Protein AF-A0A7N0UHN4-F1 (afdb_monomer_lite)

Foldseek 3Di:
DFFDKKKFKFADPDDDDDDDDDDDDDDDPCPVCVQFFWAWDDVPPPDRGMIMIIHHTDDLDLVQLLVQLCCCQVVAHWGRHGRDGPPDDPVVVVVSVVVSVVDPRPGPDGTHGLAMEREGELVLLLQLVPDPDDPDPSVSNLVSSQSSQPNPSRAQVPRGHAYEHEQCVVDDPVSSLVSLVVNCVSNVHDSPQRYQYQYPDPDPVNVVSVVSNVVSRVVRSVVRPDPCVVVVVVVVVVVVVVVVVVVVVVVVVVVVVVVVVVVVVPDDDPDDDPPPPDPPVVVPPPD

Sequence (287 aa):
MWVDFLFFLIRFLSSSDALCNLFPCTDMPSNGDGTYFLQEYTIPRDSTSFCLYDTRSLSDCLSDNDLMLKRWLEKGVRHGEVVIRNTDDSSLKRRLQSRARHSFYNSSMVRKVNFVIFVVNGVSVLKAMNSKGAATTVQHYNQLVAAAFRSPYLSFRDDKPTLAVTHGDLLSLADRVRVRVYLGELLGIPPATQIFDIPEIDDAATDLVITDMLRYSLEHADKNLPHKNKIVKNYAKIQVMVLMCVLLLIAMGMSFLQKRAHHGRGWTNHASKPDLRINWHEIRHLW

Radius of gyration: 37.11 Å; chains: 1; bounding box: 74×76×131 Å

Secondary structure (DSSP, 8-state):
-PPPPEEEEEE--------------------TTGGGBPEEEEESTT-SSEEEEE-----S-HHHHHHHHHHHHHH-B-TT-B---TTS-HHHHHHHHHHHHH--------B---EEEEEEEHHHHHHHHH--SS--HHHHHHHHHHHHHT-TTT-BTTBPPEEEEE-GGGS-HHHHHHHHHHHHHHHTS-TTTSEEEE-S--SHHHHHHHHHHHHHHHHHHHHTSPPTHHHHHHHHHHHHHHHHHHHHHHHHHHHHHHHHHHHGGG-----PPP-----TTGGGG--

Organism: Kalanchoe fedtschenkoi (NCBI:txid63787)

Structure (mmCIF, N/CA/C/O backbone):
data_AF-A0A7N0UHN4-F1
#
_entry.id   AF-A0A7N0UHN4-F1
#
loop_
_atom_site.group_PDB
_atom_site.id
_atom_site.type_symbol
_atom_site.label_atom_id
_atom_site.label_alt_id
_atom_site.label_comp_id
_atom_site.label_asym_id
_atom_site.label_entity_id
_atom_site.label_seq_id
_atom_site.pdbx_PDB_ins_code
_atom_site.Cartn_x
_atom_site.Cartn_y
_atom_site.Cartn_z
_atom_site.occupancy
_atom_site.B_iso_or_equiv
_atom_site.auth_seq_id
_atom_site.auth_comp_id
_atom_site.auth_asym_id
_atom_site.auth_atom_id
_atom_site.pdbx_PDB_model_num
ATOM 1 N N . MET A 1 1 ? -7.948 13.651 10.071 1.00 26.70 1 MET A N 1
ATOM 2 C CA . MET A 1 1 ? -8.275 12.214 10.042 1.00 26.70 1 MET A CA 1
ATOM 3 C C . MET A 1 1 ? -7.655 11.721 8.754 1.00 26.70 1 MET A C 1
ATOM 5 O O . MET A 1 1 ? -8.208 11.972 7.702 1.00 26.70 1 MET A O 1
ATOM 9 N N . TRP A 1 2 ? -6.407 11.271 8.824 1.00 28.38 2 TRP A N 1
ATOM 10 C CA . TRP A 1 2 ? -5.602 10.980 7.640 1.00 28.38 2 TRP A CA 1
ATOM 11 C C . TRP A 1 2 ? -5.782 9.500 7.322 1.00 28.38 2 TRP A C 1
ATOM 13 O O . TRP A 1 2 ? -5.699 8.687 8.236 1.00 28.38 2 TRP A O 1
ATOM 23 N N . VAL A 1 3 ? -6.098 9.158 6.074 1.00 29.05 3 VAL A N 1
ATOM 24 C CA . VAL A 1 3 ? -6.087 7.759 5.637 1.00 29.05 3 VAL A CA 1
ATOM 25 C C . VAL A 1 3 ? -4.631 7.332 5.575 1.00 29.05 3 VAL A C 1
ATOM 27 O O . VAL A 1 3 ? -3.824 7.957 4.886 1.00 29.05 3 VAL A O 1
ATOM 30 N N . ASP A 1 4 ? -4.325 6.325 6.377 1.00 40.84 4 ASP A N 1
ATOM 31 C CA . ASP A 1 4 ? -2.994 5.869 6.737 1.00 40.84 4 ASP A CA 1
ATOM 32 C C . ASP A 1 4 ? -2.183 5.424 5.512 1.00 40.84 4 ASP A C 1
ATOM 34 O O . ASP A 1 4 ? -2.686 5.286 4.401 1.00 40.84 4 ASP A O 1
ATOM 38 N N . PHE A 1 5 ? -0.877 5.357 5.708 1.00 40.44 5 PHE A N 1
ATOM 39 C CA . PHE A 1 5 ? 0.172 5.314 4.697 1.00 40.44 5 PHE A CA 1
ATOM 40 C C . PHE A 1 5 ? -0.058 4.328 3.534 1.00 40.44 5 PHE A C 1
ATOM 42 O O . PHE A 1 5 ? -0.757 3.326 3.625 1.00 40.44 5 PHE A O 1
ATOM 49 N N . LEU A 1 6 ? 0.565 4.599 2.395 1.00 49.44 6 LEU A N 1
ATOM 50 C CA . LEU A 1 6 ? 0.622 3.650 1.287 1.00 49.44 6 LEU A CA 1
ATOM 51 C C . LEU A 1 6 ? 2.084 3.299 1.083 1.00 49.44 6 LEU A C 1
ATOM 53 O O . LEU A 1 6 ? 2.885 4.209 0.891 1.00 49.44 6 LEU A O 1
ATOM 57 N N . PHE A 1 7 ? 2.432 2.016 1.098 1.00 57.31 7 PHE A N 1
ATOM 58 C CA . PHE A 1 7 ? 3.780 1.600 0.740 1.00 57.31 7 PHE A CA 1
ATOM 59 C C . PHE A 1 7 ? 3.791 0.961 -0.645 1.00 57.31 7 PHE A C 1
ATOM 61 O O . PHE A 1 7 ? 2.943 0.128 -0.979 1.00 57.31 7 PHE A O 1
ATOM 68 N N . PHE A 1 8 ? 4.780 1.329 -1.456 1.00 64.50 8 PHE A N 1
ATOM 69 C CA . PHE A 1 8 ? 5.024 0.671 -2.737 1.00 64.50 8 PHE A CA 1
ATOM 70 C C . PHE A 1 8 ? 6.177 -0.308 -2.625 1.00 64.50 8 PHE A C 1
ATOM 72 O O . PHE A 1 8 ? 7.239 0.034 -2.112 1.00 64.50 8 PHE A O 1
ATOM 79 N N . LEU A 1 9 ? 5.981 -1.506 -3.165 1.00 57.38 9 LEU A N 1
ATOM 80 C CA . LEU A 1 9 ? 7.016 -2.519 -3.259 1.00 57.38 9 LEU A CA 1
ATOM 81 C C . LEU A 1 9 ? 7.540 -2.600 -4.695 1.00 57.38 9 LEU A C 1
ATOM 83 O O . LEU A 1 9 ? 6.770 -2.688 -5.662 1.00 57.38 9 LEU A O 1
ATOM 87 N N . ILE A 1 10 ? 8.864 -2.572 -4.828 1.00 54.41 10 ILE A N 1
ATOM 88 C CA . ILE A 1 10 ? 9.560 -2.624 -6.114 1.00 54.41 10 ILE A CA 1
ATOM 89 C C . ILE A 1 10 ? 10.704 -3.625 -6.041 1.00 54.41 10 ILE A C 1
ATOM 91 O O . ILE A 1 10 ? 11.609 -3.479 -5.219 1.00 54.41 10 ILE A O 1
ATOM 95 N N . ARG A 1 11 ? 10.714 -4.607 -6.946 1.00 39.94 11 ARG A N 1
ATOM 96 C CA . ARG A 1 11 ? 11.816 -5.568 -7.068 1.00 39.94 11 ARG A CA 1
ATOM 97 C C . ARG A 1 11 ? 12.734 -5.181 -8.221 1.00 39.94 11 ARG A C 1
ATOM 99 O O . ARG A 1 11 ? 12.266 -4.805 -9.297 1.00 39.94 11 ARG A O 1
ATOM 106 N N . PHE A 1 12 ? 14.044 -5.316 -8.036 1.00 35.00 12 PHE A N 1
ATOM 107 C CA . PHE A 1 12 ? 14.982 -5.143 -9.139 1.00 35.00 12 PHE A CA 1
ATOM 108 C C . PHE A 1 12 ? 15.170 -6.459 -9.886 1.00 35.00 12 PHE A C 1
ATOM 110 O O . PHE A 1 12 ? 15.423 -7.508 -9.301 1.00 35.00 12 PHE A O 1
ATOM 117 N N . LEU A 1 13 ? 15.103 -6.392 -11.212 1.00 30.45 13 LEU A N 1
ATOM 118 C CA . LEU A 1 13 ? 15.559 -7.461 -12.088 1.00 30.45 13 LEU A CA 1
ATOM 119 C C . LEU A 1 13 ? 16.987 -7.141 -12.543 1.00 30.45 13 LEU A C 1
ATOM 121 O O . LEU A 1 13 ? 17.176 -6.550 -13.603 1.00 30.45 13 LEU A O 1
ATOM 125 N N . SER A 1 14 ? 17.992 -7.525 -11.758 1.00 25.78 14 SER A N 1
ATOM 126 C CA . SER A 1 14 ? 19.353 -7.691 -12.272 1.00 25.78 14 SER A CA 1
ATOM 127 C C . SER A 1 14 ? 19.987 -8.946 -11.691 1.00 25.78 14 SER A C 1
ATOM 129 O O . SER A 1 14 ? 19.869 -9.229 -10.506 1.00 25.78 14 SER A O 1
ATOM 131 N N . SER A 1 15 ? 20.615 -9.701 -12.589 1.00 28.86 15 SER A N 1
ATOM 132 C CA . SER A 1 15 ? 21.381 -10.920 -12.351 1.00 28.86 15 SER A CA 1
ATOM 133 C C . SER A 1 15 ? 22.507 -10.698 -11.336 1.00 28.86 15 SER A C 1
ATOM 135 O O . SER A 1 15 ? 23.100 -9.616 -11.321 1.00 28.86 15 SER A O 1
ATOM 137 N N . SER A 1 16 ? 22.881 -11.787 -10.657 1.00 24.14 16 SER A N 1
ATOM 138 C CA . SER A 1 16 ? 24.062 -12.028 -9.798 1.00 24.14 16 SER A CA 1
ATOM 139 C C . SER A 1 16 ? 23.834 -11.902 -8.288 1.00 24.14 16 SER A C 1
ATOM 141 O O . SER A 1 16 ? 23.390 -10.876 -7.785 1.00 24.14 16 SER A O 1
ATOM 143 N N . ASP A 1 17 ? 24.164 -13.004 -7.617 1.00 31.50 17 ASP A N 1
ATOM 144 C CA . ASP A 1 17 ? 24.151 -13.304 -6.186 1.00 31.50 17 ASP A CA 1
ATOM 145 C C . ASP A 1 17 ? 24.634 -12.182 -5.254 1.00 31.50 17 ASP A C 1
ATOM 147 O O . ASP A 1 17 ? 25.665 -11.564 -5.506 1.00 31.50 17 ASP A O 1
ATOM 151 N N . ALA A 1 18 ? 23.940 -12.013 -4.123 1.00 25.83 18 ALA A N 1
ATOM 152 C CA . ALA A 1 18 ? 24.534 -12.001 -2.779 1.00 25.83 18 ALA A CA 1
ATOM 153 C C . ALA A 1 18 ? 23.436 -11.837 -1.711 1.00 25.83 18 ALA A C 1
ATOM 155 O O . ALA A 1 18 ? 22.787 -10.796 -1.592 1.00 25.83 18 ALA A O 1
ATOM 156 N N . LEU A 1 19 ? 23.252 -12.896 -0.922 1.00 29.67 19 LEU A N 1
ATOM 157 C CA . LEU A 1 19 ? 22.684 -12.848 0.422 1.00 29.67 19 LEU A CA 1
ATOM 158 C C . LEU A 1 19 ? 23.622 -12.031 1.320 1.00 29.67 19 LEU A C 1
ATOM 160 O O . LEU A 1 19 ? 24.831 -12.234 1.240 1.00 29.67 19 LEU A O 1
ATOM 164 N N . CYS A 1 20 ? 23.074 -11.161 2.176 1.00 25.59 20 CYS A N 1
ATOM 165 C CA . CYS A 1 20 ? 23.344 -11.159 3.621 1.00 25.59 20 CYS A CA 1
ATOM 166 C C . CYS A 1 20 ? 22.722 -9.954 4.358 1.00 25.59 20 CYS A C 1
ATOM 168 O O . CYS A 1 20 ? 22.794 -8.814 3.911 1.00 25.59 20 CYS A O 1
ATOM 170 N N . ASN A 1 21 ? 22.223 -10.289 5.553 1.00 27.09 21 ASN A N 1
ATOM 171 C CA . ASN A 1 21 ? 22.076 -9.507 6.786 1.00 27.09 21 ASN A CA 1
ATOM 172 C C . ASN A 1 21 ? 20.861 -8.574 6.958 1.00 27.09 21 ASN A C 1
ATOM 174 O O . ASN A 1 21 ? 20.808 -7.435 6.498 1.00 27.09 21 ASN A O 1
ATOM 178 N N . LEU A 1 22 ? 19.910 -9.115 7.732 1.00 32.16 22 LEU A N 1
ATOM 179 C CA . LEU A 1 22 ? 18.840 -8.432 8.451 1.00 32.16 22 LEU A CA 1
ATOM 180 C C . LEU A 1 22 ? 19.409 -7.381 9.426 1.00 32.16 22 LEU A C 1
ATOM 182 O O . LEU A 1 22 ? 20.337 -7.661 10.178 1.00 32.16 22 LEU A O 1
ATOM 186 N N . PHE A 1 23 ? 18.794 -6.201 9.354 1.00 34.00 23 PHE A N 1
ATOM 187 C CA . PHE A 1 23 ? 18.706 -5.065 10.281 1.00 34.00 23 PHE A CA 1
ATOM 188 C C . PHE A 1 23 ? 19.753 -4.892 11.400 1.00 34.00 23 PHE A C 1
ATOM 190 O O . PHE A 1 23 ? 19.826 -5.673 12.345 1.00 34.00 23 PHE A O 1
ATOM 197 N N . PRO A 1 24 ? 20.378 -3.702 11.414 1.00 26.78 24 PRO A N 1
ATOM 198 C CA . PRO A 1 24 ? 20.324 -2.854 12.599 1.00 26.78 24 PRO A CA 1
ATOM 199 C C . PRO A 1 24 ? 19.714 -1.479 12.285 1.00 26.78 24 PRO A C 1
ATOM 201 O O . PRO A 1 24 ? 20.023 -0.839 11.272 1.00 26.78 24 PRO A O 1
ATOM 204 N N . CYS A 1 25 ? 18.832 -1.026 13.178 1.00 39.00 25 CYS A N 1
ATOM 205 C CA . CYS A 1 25 ? 18.352 0.350 13.240 1.00 39.00 25 CYS A CA 1
ATOM 206 C C . CYS A 1 25 ? 19.530 1.311 13.428 1.00 39.00 25 CYS A C 1
ATOM 208 O O . CYS A 1 25 ? 20.410 1.085 14.253 1.00 39.00 25 CYS A O 1
ATOM 210 N N . THR A 1 26 ? 19.518 2.407 12.677 1.00 30.77 26 THR A N 1
ATOM 211 C CA . THR A 1 26 ? 20.342 3.581 12.964 1.00 30.77 26 THR A CA 1
ATOM 212 C C . THR A 1 26 ? 19.466 4.799 12.764 1.00 30.77 26 THR A C 1
ATOM 214 O O . THR A 1 26 ? 18.922 4.992 11.671 1.00 30.77 26 THR A O 1
ATOM 217 N N . ASP A 1 27 ? 19.330 5.558 13.844 1.00 35.03 27 ASP A N 1
ATOM 218 C CA . ASP A 1 27 ? 18.598 6.808 13.962 1.00 35.03 27 ASP A CA 1
ATOM 219 C C . ASP A 1 27 ? 18.864 7.736 12.777 1.00 35.03 27 ASP A C 1
ATOM 221 O O . ASP A 1 27 ? 19.965 8.256 12.598 1.00 35.03 27 ASP A O 1
ATOM 225 N N . MET A 1 28 ? 17.828 7.983 11.980 1.00 30.94 28 MET A N 1
ATOM 226 C CA . MET A 1 28 ? 17.733 9.233 11.241 1.00 30.94 28 MET A CA 1
ATOM 227 C C . MET A 1 28 ? 16.713 10.077 11.991 1.00 30.94 28 MET A C 1
ATOM 229 O O . MET A 1 28 ? 15.579 9.618 12.161 1.00 30.94 28 MET A O 1
ATOM 233 N N . PRO A 1 29 ? 17.074 11.283 12.464 1.00 29.25 29 PRO A N 1
ATOM 234 C CA . PRO A 1 29 ? 16.101 12.147 13.094 1.00 29.25 29 PRO A CA 1
ATOM 235 C C . PRO A 1 29 ? 15.017 12.415 12.056 1.00 29.25 29 PRO A C 1
ATOM 237 O O . PRO A 1 29 ? 15.275 12.960 10.979 1.00 29.25 29 PRO A O 1
ATOM 240 N N . SER A 1 30 ? 13.799 11.993 12.378 1.00 38.22 30 SER A N 1
ATOM 241 C CA . SER A 1 30 ? 12.597 12.435 11.694 1.00 38.22 30 SER A CA 1
ATOM 242 C C . SER A 1 30 ? 12.500 13.948 11.919 1.00 38.22 30 SER A C 1
ATOM 244 O O . SER A 1 30 ? 11.833 14.428 12.837 1.00 38.22 30 SER A O 1
ATOM 246 N N . ASN A 1 31 ? 13.174 14.734 11.079 1.00 33.34 31 ASN A N 1
ATOM 247 C CA . ASN A 1 31 ? 12.697 16.078 10.800 1.00 33.34 31 ASN A CA 1
ATOM 248 C C . ASN A 1 31 ? 11.271 15.867 10.286 1.00 33.34 31 ASN A C 1
ATOM 250 O O . ASN A 1 31 ? 11.097 15.133 9.314 1.00 33.34 31 ASN A O 1
ATOM 254 N N . GLY A 1 32 ? 10.273 16.431 10.973 1.00 36.19 32 GLY A N 1
ATOM 255 C CA . GLY A 1 32 ? 8.831 16.152 10.830 1.00 36.19 32 GLY A CA 1
ATOM 256 C C . GLY A 1 32 ? 8.184 16.448 9.464 1.00 36.19 32 GLY A C 1
ATOM 257 O O . GLY A 1 32 ? 7.001 16.759 9.395 1.00 36.19 32 GLY A O 1
ATOM 258 N N . ASP A 1 33 ? 8.951 16.363 8.380 1.00 44.66 33 ASP A N 1
ATOM 259 C CA . ASP A 1 33 ? 8.621 16.617 6.983 1.00 44.66 33 ASP A CA 1
ATOM 260 C C . ASP A 1 33 ? 8.689 15.352 6.095 1.00 44.66 33 ASP A C 1
ATOM 262 O O . ASP A 1 33 ? 8.369 15.433 4.906 1.00 44.66 33 ASP A O 1
ATOM 266 N N . GLY A 1 34 ? 9.101 14.195 6.642 1.00 50.12 34 GLY A N 1
ATOM 267 C CA . GLY A 1 34 ? 9.357 12.951 5.890 1.00 50.12 34 GLY A CA 1
ATOM 268 C C . GLY A 1 34 ? 8.173 12.427 5.067 1.00 50.12 34 GLY A C 1
ATOM 269 O O . GLY A 1 34 ? 8.373 11.799 4.038 1.00 50.12 34 GLY A O 1
ATOM 270 N N . THR A 1 35 ? 6.939 12.776 5.433 1.00 64.75 35 THR A N 1
ATOM 271 C CA . THR A 1 35 ? 5.720 12.338 4.733 1.00 64.75 35 THR A CA 1
ATOM 272 C C . THR A 1 35 ? 5.502 12.996 3.371 1.00 64.75 35 THR A C 1
ATOM 274 O O . THR A 1 35 ? 4.735 12.478 2.567 1.00 64.75 35 THR A O 1
ATOM 277 N N . TYR A 1 36 ? 6.116 14.147 3.078 1.00 81.00 36 TYR A N 1
ATOM 278 C CA . TYR A 1 36 ? 5.876 14.885 1.824 1.00 81.00 36 TYR A CA 1
ATOM 279 C C . TYR A 1 36 ? 6.832 14.510 0.690 1.00 81.00 36 TYR A C 1
ATOM 281 O O . TYR A 1 36 ? 6.647 14.967 -0.441 1.00 81.00 36 TYR A O 1
ATOM 289 N N . PHE A 1 37 ? 7.846 13.700 0.984 1.00 83.88 37 PHE A N 1
ATOM 290 C CA . PHE A 1 37 ? 8.839 13.229 0.030 1.00 83.88 37 PHE A CA 1
ATOM 291 C C . PHE A 1 37 ? 8.812 11.705 0.004 1.00 83.88 37 PHE A C 1
ATOM 293 O O . PHE A 1 37 ? 8.704 11.067 1.041 1.00 83.88 37 PHE A O 1
ATOM 300 N N . LEU A 1 38 ? 8.909 11.117 -1.185 1.00 85.38 38 LEU A N 1
ATOM 301 C CA . LEU A 1 38 ? 8.978 9.668 -1.326 1.00 85.38 38 LEU A CA 1
ATOM 302 C C . LEU A 1 38 ? 10.300 9.140 -0.762 1.00 85.38 38 LEU A C 1
ATOM 304 O O . LEU A 1 38 ? 11.375 9.465 -1.272 1.00 85.38 38 LEU A O 1
ATOM 308 N N . GLN A 1 39 ? 10.230 8.296 0.260 1.00 83.25 39 GLN A N 1
ATOM 309 C CA . GLN A 1 39 ? 11.412 7.732 0.906 1.00 83.25 39 GLN A CA 1
ATOM 310 C C . GLN A 1 39 ? 11.619 6.293 0.436 1.00 83.25 39 GLN A C 1
ATOM 312 O O . GLN A 1 39 ? 10.707 5.483 0.523 1.00 83.25 39 GLN A O 1
ATOM 317 N N . GLU A 1 40 ? 12.811 5.978 -0.073 1.00 84.69 40 GLU A N 1
ATOM 318 C CA . GLU A 1 40 ? 13.169 4.626 -0.505 1.00 84.69 40 GLU A CA 1
ATOM 319 C C . GLU A 1 40 ? 13.923 3.919 0.619 1.00 84.69 40 GLU A C 1
ATOM 321 O O . GLU A 1 40 ? 14.829 4.494 1.225 1.00 84.69 40 GLU A O 1
ATOM 326 N N . TYR A 1 41 ? 13.574 2.657 0.843 1.00 83.06 41 TYR A N 1
ATOM 327 C CA . TYR A 1 41 ? 14.247 1.740 1.749 1.00 83.06 41 TYR A CA 1
ATOM 328 C C . TYR A 1 41 ? 14.662 0.503 0.955 1.00 83.06 41 TYR A C 1
ATOM 330 O O . TYR A 1 41 ? 13.809 -0.260 0.504 1.00 83.06 41 TYR A O 1
ATOM 338 N N . THR A 1 42 ? 15.962 0.303 0.749 1.00 80.00 42 THR A N 1
ATOM 339 C CA . THR A 1 42 ? 16.504 -0.920 0.141 1.00 80.00 42 THR A CA 1
ATOM 340 C C . THR A 1 42 ? 16.597 -2.028 1.184 1.00 80.00 42 THR A C 1
ATOM 342 O O . THR A 1 42 ? 17.023 -1.795 2.317 1.00 80.00 42 THR A O 1
ATOM 345 N N . ILE A 1 43 ? 16.154 -3.233 0.817 1.00 74.00 43 ILE A N 1
ATOM 346 C CA . ILE A 1 43 ? 16.101 -4.386 1.719 1.00 74.00 43 ILE A CA 1
ATOM 347 C C . ILE A 1 43 ? 16.702 -5.608 1.005 1.00 74.00 43 ILE A C 1
ATOM 349 O O . ILE A 1 43 ? 16.229 -5.954 -0.080 1.00 74.00 43 ILE A O 1
ATOM 353 N N . PRO A 1 44 ? 17.713 -6.289 1.587 1.00 69.81 44 PRO A N 1
ATOM 354 C CA . PRO A 1 44 ? 18.576 -5.799 2.669 1.00 69.81 44 PRO A CA 1
ATOM 355 C C . PRO A 1 44 ? 19.253 -4.465 2.306 1.00 69.81 44 PRO A C 1
ATOM 357 O O . PRO A 1 44 ? 19.340 -4.118 1.125 1.00 69.81 44 PRO A O 1
ATOM 360 N N . ARG A 1 45 ? 19.717 -3.702 3.303 1.00 61.16 45 ARG A N 1
ATOM 361 C CA . ARG A 1 45 ? 20.411 -2.425 3.050 1.00 61.16 45 ARG A CA 1
ATOM 362 C C . ARG A 1 45 ? 21.608 -2.653 2.124 1.00 61.16 45 ARG A C 1
ATOM 364 O O . ARG A 1 45 ? 22.262 -3.687 2.201 1.00 61.16 45 ARG A O 1
ATOM 371 N N . ASP A 1 46 ? 21.837 -1.706 1.219 1.00 58.59 46 ASP A N 1
ATOM 372 C CA . ASP A 1 46 ? 22.885 -1.763 0.187 1.00 58.59 46 ASP A CA 1
ATOM 373 C C . ASP A 1 46 ? 22.801 -2.973 -0.771 1.00 58.59 46 ASP A C 1
ATOM 375 O O . ASP A 1 46 ? 23.718 -3.222 -1.554 1.00 58.59 46 ASP A O 1
ATOM 379 N N . SER A 1 47 ? 21.676 -3.697 -0.772 1.00 54.91 47 SER A N 1
ATOM 380 C CA . SER A 1 47 ? 21.375 -4.764 -1.727 1.00 54.91 47 SER A CA 1
ATOM 381 C C . SER A 1 47 ? 20.444 -4.277 -2.840 1.00 54.91 47 SER A C 1
ATOM 383 O O . SER A 1 47 ? 19.636 -3.362 -2.672 1.00 54.91 47 SER A O 1
ATOM 385 N N . THR A 1 48 ? 20.510 -4.946 -3.990 1.00 57.69 48 THR A N 1
ATOM 386 C CA . THR A 1 48 ? 19.570 -4.782 -5.107 1.00 57.69 48 THR A CA 1
ATOM 387 C C . THR A 1 48 ? 18.353 -5.706 -4.989 1.00 57.69 48 THR A C 1
ATOM 389 O O . THR A 1 48 ? 17.648 -5.896 -5.972 1.00 57.69 48 THR A O 1
ATOM 392 N N . SER A 1 49 ? 18.076 -6.309 -3.826 1.00 69.06 49 SER A N 1
ATOM 393 C CA . SER A 1 49 ? 17.051 -7.359 -3.730 1.00 69.06 49 SER A CA 1
ATOM 394 C C . SER A 1 49 ? 15.625 -6.828 -3.977 1.00 69.06 49 SER A C 1
ATOM 396 O O . SER A 1 49 ? 14.986 -7.193 -4.968 1.00 69.06 49 SER A O 1
ATOM 398 N N . PHE A 1 50 ? 15.148 -5.894 -3.154 1.00 79.75 50 PHE A N 1
ATOM 399 C CA . PHE A 1 50 ? 13.928 -5.125 -3.383 1.00 79.75 50 PHE A CA 1
ATOM 400 C C . PHE A 1 50 ? 13.991 -3.804 -2.615 1.00 79.75 50 PHE A C 1
ATOM 402 O O . PHE A 1 50 ? 14.873 -3.582 -1.785 1.00 79.75 50 PHE A O 1
ATOM 409 N N . CYS A 1 51 ? 13.060 -2.906 -2.906 1.00 84.00 51 CYS A N 1
ATOM 410 C CA . CYS A 1 51 ? 12.905 -1.665 -2.172 1.00 84.00 51 CYS A CA 1
ATOM 411 C C . CYS A 1 51 ? 11.442 -1.404 -1.821 1.00 84.00 51 CYS A C 1
ATOM 413 O O . CYS A 1 51 ? 10.522 -1.755 -2.567 1.00 84.00 51 CYS A O 1
ATOM 415 N N . LEU A 1 52 ? 11.262 -0.794 -0.656 1.00 87.31 52 LEU A N 1
ATOM 416 C CA . LEU A 1 52 ? 10.002 -0.288 -0.145 1.00 87.31 52 LEU A CA 1
ATOM 417 C C . LEU A 1 52 ? 10.021 1.232 -0.273 1.00 87.31 52 LEU A C 1
ATOM 419 O O . LEU A 1 52 ? 11.020 1.870 0.052 1.00 87.31 52 LEU A O 1
ATOM 423 N N . TYR A 1 53 ? 8.930 1.810 -0.747 1.00 87.25 53 TYR A N 1
ATOM 424 C CA . TYR A 1 53 ? 8.749 3.252 -0.772 1.00 87.25 53 TYR A CA 1
ATOM 425 C C . TYR A 1 53 ? 7.685 3.645 0.231 1.00 87.25 53 TYR A C 1
ATOM 427 O O . TYR A 1 53 ? 6.542 3.215 0.089 1.00 87.25 53 TYR A O 1
ATOM 435 N N . ASP A 1 54 ? 8.065 4.474 1.196 1.00 83.56 54 ASP A N 1
ATOM 436 C CA . ASP A 1 54 ? 7.115 5.181 2.047 1.00 83.56 54 ASP A CA 1
ATOM 437 C C . ASP A 1 54 ? 6.587 6.417 1.319 1.00 83.56 54 ASP A C 1
ATOM 439 O O . ASP A 1 54 ? 7.298 7.075 0.544 1.00 83.56 54 ASP A O 1
ATOM 443 N N . THR A 1 55 ? 5.309 6.701 1.531 1.00 83.62 55 THR A N 1
ATOM 444 C CA . THR A 1 55 ? 4.585 7.722 0.788 1.00 83.62 55 THR A CA 1
ATOM 445 C C . THR A 1 55 ? 3.698 8.551 1.694 1.00 83.62 55 THR A C 1
ATOM 447 O O . THR A 1 55 ? 3.283 8.155 2.782 1.00 83.62 55 THR A O 1
ATOM 450 N N . ARG A 1 56 ? 3.326 9.724 1.185 1.00 81.88 56 ARG A N 1
ATOM 451 C CA . ARG A 1 56 ? 2.334 10.568 1.833 1.00 81.88 56 ARG A CA 1
ATOM 452 C C . ARG A 1 56 ? 0.977 9.862 1.929 1.00 81.88 56 ARG A C 1
ATOM 454 O O . ARG A 1 56 ? 0.370 9.574 0.898 1.00 81.88 56 ARG A O 1
ATOM 461 N N . SER A 1 57 ? 0.447 9.754 3.147 1.00 79.62 57 SER A N 1
ATOM 462 C CA . SER A 1 57 ? -0.929 9.342 3.483 1.00 79.62 57 SER A CA 1
ATOM 463 C C . SER A 1 57 ? -1.971 9.934 2.545 1.00 79.62 57 SER A C 1
ATOM 465 O O . SER A 1 57 ? -1.924 11.144 2.301 1.00 79.62 57 SER A O 1
ATOM 467 N N . LEU A 1 58 ? -2.913 9.133 2.044 1.00 81.31 58 LEU A N 1
ATOM 468 C CA . LEU A 1 58 ? -3.956 9.590 1.119 1.00 81.31 58 LEU A CA 1
ATOM 469 C C . LEU A 1 58 ? -4.791 10.730 1.729 1.00 81.31 58 LEU A C 1
ATOM 471 O O . LEU A 1 58 ? -4.914 10.870 2.945 1.00 81.31 58 LEU A O 1
ATOM 475 N N . SER A 1 59 ? -5.321 11.598 0.869 1.00 80.94 59 SER A N 1
ATOM 476 C CA . SER A 1 59 ? -6.186 12.708 1.285 1.00 80.94 59 SER A CA 1
ATOM 477 C C . SER A 1 59 ? -7.663 12.331 1.235 1.00 80.94 59 SER A C 1
ATOM 479 O O . SER A 1 59 ? -8.034 11.341 0.610 1.00 80.94 59 SER A O 1
ATOM 481 N N . ASP A 1 60 ? -8.519 13.183 1.791 1.00 79.25 60 ASP A N 1
ATOM 482 C CA . ASP A 1 60 ? -9.974 13.061 1.632 1.00 79.25 60 ASP A CA 1
ATOM 483 C C . ASP A 1 60 ? -10.435 13.389 0.192 1.00 79.25 60 ASP A C 1
ATOM 485 O O . ASP A 1 60 ? -11.561 13.094 -0.204 1.00 79.25 60 ASP A O 1
ATOM 489 N N . CYS A 1 61 ? -9.558 13.983 -0.627 1.00 84.12 61 CYS A N 1
ATOM 490 C CA . CYS A 1 61 ? -9.828 14.303 -2.023 1.00 84.12 61 CYS A CA 1
ATOM 491 C C . CYS A 1 61 ? -9.468 13.118 -2.933 1.00 84.12 61 CYS A C 1
ATOM 493 O O . CYS A 1 61 ? -8.302 12.895 -3.271 1.00 84.12 61 CYS A O 1
ATOM 495 N N . LEU A 1 62 ? -10.483 12.363 -3.368 1.00 81.88 62 LEU A N 1
ATOM 496 C CA . LEU A 1 62 ? -10.291 11.182 -4.220 1.00 81.88 62 LEU A CA 1
ATOM 497 C C . LEU A 1 62 ? -9.592 11.500 -5.550 1.00 81.88 62 LEU A C 1
ATOM 499 O O . LEU A 1 62 ? -8.761 10.716 -5.996 1.00 81.88 62 LEU A O 1
ATOM 503 N N . SER A 1 63 ? -9.867 12.657 -6.159 1.00 88.50 63 SER A N 1
ATOM 504 C CA . SER A 1 63 ? -9.252 13.035 -7.438 1.00 88.50 63 SER A CA 1
ATOM 505 C C . SER A 1 63 ? -7.746 13.287 -7.320 1.00 88.50 63 SER A C 1
ATOM 507 O O . SER A 1 63 ? -6.990 12.912 -8.219 1.00 88.50 63 SER A O 1
ATOM 509 N N . ASP A 1 64 ? -7.293 13.868 -6.206 1.00 87.00 64 ASP A N 1
ATOM 510 C CA . ASP A 1 64 ? -5.865 14.030 -5.931 1.00 87.00 64 ASP A CA 1
ATOM 511 C C . ASP A 1 64 ? -5.193 12.682 -5.671 1.00 87.00 64 ASP A C 1
ATOM 513 O O . ASP A 1 64 ? -4.093 12.440 -6.174 1.00 87.00 64 ASP A O 1
ATOM 517 N N . ASN A 1 65 ? -5.868 11.781 -4.952 1.00 85.38 65 ASN A N 1
ATOM 518 C CA . ASN A 1 65 ? -5.372 10.425 -4.735 1.00 85.38 65 ASN A CA 1
ATOM 519 C C . ASN A 1 65 ? -5.228 9.674 -6.065 1.00 85.38 65 ASN A C 1
ATOM 521 O O . ASN A 1 65 ? -4.153 9.153 -6.349 1.00 85.38 65 ASN A O 1
ATOM 525 N N . ASP A 1 66 ? -6.256 9.672 -6.916 1.00 87.88 66 ASP A N 1
ATOM 526 C CA . ASP A 1 66 ? -6.218 8.988 -8.213 1.00 87.88 66 ASP A CA 1
ATOM 527 C C . ASP A 1 66 ? -5.119 9.540 -9.125 1.00 87.88 66 ASP A C 1
ATOM 529 O O . ASP A 1 66 ? -4.408 8.769 -9.772 1.00 87.88 66 ASP A O 1
ATOM 533 N N . LEU A 1 67 ? -4.926 10.863 -9.158 1.00 90.44 67 LEU A N 1
ATOM 534 C CA . LEU A 1 67 ? -3.857 11.481 -9.944 1.00 90.44 67 LEU A CA 1
ATOM 535 C C . LEU A 1 67 ? -2.468 11.047 -9.453 1.00 90.44 67 LEU A C 1
ATOM 537 O O . LEU A 1 67 ? -1.583 10.762 -10.268 1.00 90.44 67 LEU A O 1
ATOM 541 N N . MET A 1 68 ? -2.278 10.992 -8.133 1.00 88.19 68 MET A N 1
ATOM 542 C CA . MET A 1 68 ? -1.036 10.535 -7.511 1.00 88.19 68 MET A CA 1
ATOM 543 C C . MET A 1 68 ? -0.776 9.055 -7.807 1.00 88.19 68 MET A C 1
ATOM 545 O O . MET A 1 68 ? 0.286 8.715 -8.330 1.00 88.19 68 MET A O 1
ATOM 549 N N . LEU A 1 69 ? -1.761 8.193 -7.545 1.00 89.25 69 LEU A N 1
ATOM 550 C CA . LEU A 1 69 ? -1.678 6.751 -7.776 1.00 89.25 69 LEU A CA 1
ATOM 551 C C . LEU A 1 69 ? -1.402 6.436 -9.244 1.00 89.25 69 LEU A C 1
ATOM 553 O O . LEU A 1 69 ? -0.469 5.694 -9.550 1.00 89.25 69 LEU A O 1
ATOM 557 N N . LYS A 1 70 ? -2.139 7.068 -10.163 1.00 91.44 70 LYS A N 1
ATOM 558 C CA . LYS A 1 70 ? -1.906 6.938 -11.603 1.00 91.44 70 LYS A CA 1
ATOM 559 C C . LYS A 1 70 ? -0.468 7.284 -11.966 1.00 91.44 70 LYS A C 1
ATOM 561 O O . LYS A 1 70 ? 0.200 6.521 -12.660 1.00 91.44 70 LYS A O 1
ATOM 566 N N . ARG A 1 71 ? 0.031 8.431 -11.492 1.00 91.38 71 ARG A N 1
ATOM 567 C CA . ARG A 1 71 ? 1.401 8.874 -11.777 1.00 91.38 71 ARG A CA 1
ATOM 568 C C . ARG A 1 71 ? 2.421 7.852 -11.279 1.00 91.38 71 ARG A C 1
ATOM 570 O O . ARG A 1 71 ? 3.295 7.470 -12.054 1.00 91.38 71 ARG A O 1
ATOM 577 N N . TRP A 1 72 ? 2.307 7.413 -10.031 1.00 90.44 72 TRP A N 1
ATOM 578 C CA . TRP A 1 72 ? 3.255 6.483 -9.423 1.00 90.44 72 TRP A CA 1
ATOM 579 C C . TRP A 1 72 ? 3.247 5.109 -10.090 1.00 90.44 72 TRP A C 1
ATOM 581 O O . TRP A 1 72 ? 4.311 4.555 -10.358 1.00 90.44 72 TRP A O 1
ATOM 591 N N . LEU A 1 73 ? 2.073 4.582 -10.435 1.00 88.44 73 LEU A N 1
ATOM 592 C CA . LEU A 1 73 ? 1.950 3.230 -10.980 1.00 88.44 73 LEU A CA 1
ATOM 593 C C . LEU A 1 73 ? 2.230 3.177 -12.490 1.00 88.44 73 LEU A C 1
ATOM 595 O O . LEU A 1 73 ? 2.890 2.252 -12.961 1.00 88.44 73 LEU A O 1
ATOM 599 N N . GLU A 1 74 ? 1.862 4.208 -13.260 1.00 89.62 74 GLU A N 1
ATOM 600 C CA . GLU A 1 74 ? 2.176 4.266 -14.695 1.00 89.62 74 GLU A CA 1
ATOM 601 C C . GLU A 1 74 ? 3.612 4.728 -14.962 1.00 89.62 74 GLU A C 1
ATOM 603 O O . GLU A 1 74 ? 4.317 4.159 -15.806 1.00 89.62 74 GLU A O 1
ATOM 608 N N . LYS A 1 75 ? 4.073 5.781 -14.274 1.00 90.25 75 LYS A N 1
ATOM 609 C CA . LYS A 1 75 ? 5.374 6.413 -14.554 1.00 90.25 75 LYS A CA 1
ATOM 610 C C . LYS A 1 75 ? 6.481 5.872 -13.663 1.00 90.25 75 LYS A C 1
ATOM 612 O O . LYS A 1 75 ? 7.604 5.764 -14.155 1.00 90.25 75 LYS A O 1
ATOM 617 N N . GLY A 1 76 ? 6.152 5.383 -12.475 1.00 89.00 76 GLY A N 1
ATOM 618 C CA . GLY A 1 76 ? 7.108 4.961 -11.462 1.00 89.00 76 GLY A CA 1
ATOM 619 C C . GLY A 1 76 ? 7.303 6.022 -10.382 1.00 89.00 76 GLY A C 1
ATOM 620 O O . GLY A 1 76 ? 6.778 7.133 -10.482 1.00 89.00 76 GLY A O 1
ATOM 621 N N . VAL A 1 77 ? 8.084 5.665 -9.370 1.00 89.00 77 VAL A N 1
ATOM 622 C CA . VAL A 1 77 ? 8.437 6.509 -8.223 1.00 89.00 77 VAL A CA 1
ATOM 623 C C . VAL A 1 77 ? 9.939 6.767 -8.190 1.00 89.00 77 VAL A C 1
ATOM 625 O O . VAL A 1 77 ? 10.719 6.044 -8.818 1.00 89.00 77 VAL A O 1
ATOM 628 N N . ARG A 1 78 ? 10.349 7.811 -7.469 1.00 87.19 78 ARG A N 1
ATOM 629 C CA . ARG A 1 78 ? 11.755 8.171 -7.278 1.00 87.19 78 ARG A CA 1
ATOM 630 C C . ARG A 1 78 ? 11.995 8.604 -5.842 1.00 87.19 78 ARG A C 1
ATOM 632 O O . ARG A 1 78 ? 11.193 9.343 -5.276 1.00 87.19 78 ARG A O 1
ATOM 639 N N . HIS A 1 79 ? 13.116 8.176 -5.277 1.00 85.31 79 HIS A N 1
ATOM 640 C CA . HIS A 1 79 ? 13.532 8.624 -3.957 1.00 85.31 79 HIS A CA 1
ATOM 641 C C . HIS A 1 79 ? 13.699 10.152 -3.923 1.00 85.31 79 HIS A C 1
ATOM 643 O O . HIS A 1 79 ? 14.255 10.742 -4.850 1.00 85.31 79 HIS A O 1
ATOM 649 N N . GLY A 1 80 ? 13.185 10.792 -2.875 1.00 83.00 80 GLY A N 1
ATOM 650 C CA . GLY A 1 80 ? 13.186 12.241 -2.713 1.00 83.00 80 GLY A CA 1
ATOM 651 C C . GLY A 1 80 ? 12.184 12.980 -3.606 1.00 83.00 80 GLY A C 1
ATOM 652 O O . GLY A 1 80 ? 12.179 14.211 -3.612 1.00 83.00 80 GLY A O 1
ATOM 653 N N . GLU A 1 81 ? 11.332 12.285 -4.372 1.00 86.31 81 GLU A N 1
ATOM 654 C CA . GLU A 1 81 ? 10.288 12.947 -5.157 1.00 86.31 81 GLU A CA 1
ATOM 655 C C . GLU A 1 81 ? 9.254 13.594 -4.234 1.00 86.31 81 GLU A C 1
ATOM 657 O O . GLU A 1 81 ? 8.659 12.943 -3.378 1.00 86.31 81 GLU A O 1
ATOM 662 N N . VAL A 1 82 ? 9.027 14.892 -4.433 1.00 87.94 82 VAL A N 1
ATOM 663 C CA . VAL A 1 82 ? 8.047 15.655 -3.665 1.00 87.94 82 VAL A CA 1
ATOM 664 C C . VAL A 1 82 ? 6.617 15.323 -4.096 1.00 87.94 82 VAL A C 1
ATOM 666 O O . VAL A 1 82 ? 6.294 15.282 -5.288 1.00 87.94 82 VAL A O 1
ATOM 669 N N . VAL A 1 83 ? 5.741 15.137 -3.113 1.00 86.06 83 VAL A N 1
ATOM 670 C CA . VAL A 1 83 ? 4.345 14.739 -3.298 1.00 86.06 83 VAL A CA 1
ATOM 671 C C . VAL A 1 83 ? 3.424 15.924 -3.013 1.00 86.06 83 VAL A C 1
ATOM 673 O O . VAL A 1 83 ? 3.045 16.193 -1.870 1.00 86.06 83 VAL A O 1
ATOM 676 N N . ILE A 1 84 ? 3.064 16.637 -4.082 1.00 88.19 84 ILE A N 1
ATOM 677 C CA . ILE A 1 84 ? 2.198 17.822 -4.039 1.00 88.19 84 ILE A CA 1
ATOM 678 C C . ILE A 1 84 ? 0.810 17.481 -4.589 1.00 88.19 84 ILE A C 1
ATOM 680 O O . ILE A 1 84 ? 0.694 16.969 -5.702 1.00 88.19 84 ILE A O 1
ATOM 684 N N . ARG A 1 85 ? -0.232 17.822 -3.826 1.00 88.19 85 ARG A N 1
ATOM 685 C CA . ARG A 1 85 ? -1.654 17.682 -4.184 1.00 88.19 85 ARG A CA 1
ATOM 686 C C . ARG A 1 85 ? -2.220 18.974 -4.745 1.00 88.19 85 ARG A C 1
ATOM 688 O O . ARG A 1 85 ? -1.720 20.054 -4.425 1.00 88.19 85 ARG A O 1
ATOM 695 N N . ASN A 1 86 ? -3.296 18.910 -5.526 1.00 89.88 86 ASN A N 1
ATOM 696 C CA . ASN A 1 86 ? -3.952 20.136 -5.980 1.00 89.88 86 ASN A CA 1
ATOM 697 C C . ASN A 1 86 ? -4.646 20.856 -4.824 1.00 89.88 86 ASN A C 1
ATOM 699 O O . ASN A 1 86 ? -4.623 22.087 -4.802 1.00 89.88 86 ASN A O 1
ATOM 703 N N . THR A 1 87 ? -5.156 20.120 -3.837 1.00 88.19 87 THR A N 1
ATOM 704 C CA . THR A 1 87 ? -5.769 20.688 -2.630 1.00 88.19 87 THR A CA 1
ATOM 705 C C . THR A 1 87 ? -4.766 21.190 -1.593 1.00 88.19 87 THR A C 1
ATOM 707 O O . THR A 1 87 ? -5.186 21.774 -0.598 1.00 88.19 87 THR A O 1
ATOM 710 N N . ASP A 1 88 ? -3.455 20.984 -1.780 1.00 87.50 88 ASP A N 1
ATOM 711 C CA . ASP A 1 88 ? -2.468 21.547 -0.855 1.00 87.50 88 ASP A CA 1
ATOM 712 C C . ASP A 1 88 ? -2.513 23.079 -0.882 1.00 87.50 88 ASP A C 1
ATOM 714 O O . ASP A 1 88 ? -2.635 23.703 -1.945 1.00 87.50 88 ASP A O 1
ATOM 718 N N . ASP A 1 89 ? -2.339 23.683 0.292 1.00 90.88 89 ASP A N 1
ATOM 719 C CA . ASP A 1 89 ? -2.264 25.132 0.416 1.00 90.88 89 ASP A CA 1
ATOM 720 C C . ASP A 1 89 ? -1.109 25.718 -0.416 1.00 90.88 89 ASP A C 1
ATOM 722 O O . ASP A 1 89 ? -0.019 25.148 -0.533 1.00 90.88 89 ASP A O 1
ATOM 726 N N . SER A 1 90 ? -1.339 26.901 -0.986 1.00 93.12 90 SER A N 1
ATOM 727 C CA . SER A 1 90 ? -0.381 27.576 -1.863 1.00 93.12 90 SER A CA 1
ATOM 728 C C . SER A 1 90 ? 0.964 27.869 -1.181 1.00 93.12 90 SER A C 1
ATOM 730 O O . SER A 1 90 ? 2.015 27.763 -1.826 1.00 93.12 90 SER A O 1
ATOM 732 N N . SER A 1 91 ? 0.958 28.184 0.120 1.00 91.81 91 SER A N 1
ATOM 733 C CA . SER A 1 91 ? 2.181 28.423 0.890 1.00 91.81 91 SER A CA 1
ATOM 734 C C . SER A 1 91 ? 2.949 27.121 1.120 1.00 91.81 91 SER A C 1
ATOM 736 O O . SER A 1 91 ? 4.171 27.085 0.937 1.00 91.81 91 SER A O 1
ATOM 738 N N . LEU A 1 92 ? 2.234 26.024 1.401 1.00 88.75 92 LEU A N 1
ATOM 739 C CA . LEU A 1 92 ? 2.816 24.692 1.541 1.00 88.75 92 LEU A CA 1
ATOM 740 C C . LEU A 1 92 ? 3.467 24.240 0.232 1.00 88.75 92 LEU A C 1
ATOM 742 O O . LEU A 1 92 ? 4.630 23.836 0.239 1.00 88.75 92 LEU A O 1
ATOM 746 N N . LYS A 1 93 ? 2.770 24.388 -0.902 1.00 91.06 93 LYS A N 1
ATOM 747 C CA . LYS A 1 93 ? 3.316 24.068 -2.232 1.00 91.06 93 LYS A CA 1
ATOM 748 C C . LYS A 1 93 ? 4.620 24.808 -2.498 1.00 91.06 93 LYS A C 1
ATOM 750 O O . LYS A 1 93 ? 5.602 24.190 -2.903 1.00 91.06 93 LYS A O 1
ATOM 755 N N . ARG A 1 94 ? 4.653 26.120 -2.238 1.00 90.25 94 ARG A N 1
ATOM 756 C CA . ARG A 1 94 ? 5.847 26.952 -2.451 1.00 90.25 94 ARG A CA 1
ATOM 757 C C . ARG A 1 94 ? 7.012 26.500 -1.569 1.00 90.25 94 ARG A C 1
ATOM 759 O O . ARG A 1 94 ? 8.138 26.396 -2.055 1.00 90.25 94 ARG A O 1
ATOM 766 N N . ARG A 1 95 ? 6.738 26.185 -0.299 1.00 89.19 95 ARG A N 1
ATOM 767 C CA . ARG A 1 95 ? 7.737 25.680 0.655 1.00 89.19 95 ARG A CA 1
ATOM 768 C C . ARG A 1 95 ? 8.315 24.335 0.213 1.00 89.19 95 ARG A C 1
ATOM 770 O O . ARG A 1 95 ? 9.534 24.172 0.194 1.00 89.19 95 ARG A O 1
ATOM 777 N N . LEU A 1 96 ? 7.455 23.400 -0.190 1.00 87.44 96 LEU A N 1
ATOM 778 C CA . LEU A 1 96 ? 7.855 22.081 -0.684 1.00 87.44 96 LEU A CA 1
ATOM 779 C C . LEU A 1 96 ? 8.673 22.180 -1.979 1.00 87.44 96 LEU A C 1
ATOM 781 O O . LEU A 1 96 ? 9.721 21.550 -2.091 1.00 87.44 96 LEU A O 1
ATOM 785 N N . GLN A 1 97 ? 8.254 23.024 -2.926 1.00 87.50 97 GLN A N 1
ATOM 786 C CA . GLN A 1 97 ? 8.987 23.252 -4.176 1.00 87.50 97 GLN A CA 1
ATOM 787 C C . GLN A 1 97 ? 10.361 23.883 -3.949 1.00 87.50 97 GLN A C 1
ATOM 789 O O . GLN A 1 97 ? 11.327 23.477 -4.590 1.00 87.50 97 GLN A O 1
ATOM 794 N N . SER A 1 98 ? 10.466 24.865 -3.049 1.00 85.69 98 SER A N 1
ATOM 795 C CA . SER A 1 98 ? 11.758 25.457 -2.688 1.00 85.69 98 SER A CA 1
ATOM 796 C C . SER A 1 98 ? 12.694 24.390 -2.120 1.00 85.69 98 SER A C 1
ATOM 798 O O . SER A 1 98 ? 13.809 24.241 -2.611 1.00 85.69 98 SER A O 1
ATOM 800 N N . ARG A 1 99 ? 12.224 23.568 -1.177 1.00 81.75 99 ARG A N 1
ATOM 801 C CA . ARG A 1 99 ? 13.035 22.483 -0.605 1.00 81.75 99 ARG A CA 1
ATOM 802 C C . ARG A 1 99 ? 13.424 21.418 -1.622 1.00 81.75 99 ARG A C 1
ATOM 804 O O . ARG A 1 99 ? 14.568 20.988 -1.610 1.00 81.75 99 ARG A O 1
ATOM 811 N N . ALA A 1 100 ? 12.526 21.045 -2.532 1.00 81.81 100 ALA A N 1
ATOM 812 C CA . ALA A 1 100 ? 12.841 20.102 -3.603 1.00 81.81 100 ALA A CA 1
ATOM 813 C C . ALA A 1 100 ? 13.987 20.602 -4.507 1.00 81.81 100 ALA A C 1
ATOM 815 O O . ALA A 1 100 ? 14.770 19.793 -4.986 1.00 81.81 100 ALA A O 1
ATOM 816 N N . ARG A 1 101 ? 14.131 21.925 -4.700 1.00 78.31 101 ARG A N 1
ATOM 817 C CA . ARG A 1 101 ? 15.261 22.523 -5.443 1.00 78.31 101 ARG A CA 1
ATOM 818 C C . ARG A 1 101 ? 16.577 22.519 -4.662 1.00 78.31 101 ARG A C 1
ATOM 820 O O . ARG A 1 101 ? 17.634 22.513 -5.278 1.00 78.31 101 ARG A O 1
ATOM 827 N N . HIS A 1 102 ? 16.508 22.562 -3.333 1.00 68.06 102 HIS A N 1
ATOM 828 C CA . HIS A 1 102 ? 17.676 22.533 -2.442 1.00 68.06 102 HIS A CA 1
ATOM 829 C C . HIS A 1 102 ? 18.049 21.118 -1.987 1.00 68.06 102 HIS A C 1
ATOM 831 O O . HIS A 1 102 ? 19.029 20.933 -1.270 1.00 68.06 102 HIS A O 1
ATOM 837 N N . SER A 1 103 ? 17.252 20.124 -2.366 1.00 62.47 103 SER A N 1
ATOM 838 C CA . SER A 1 103 ? 17.468 18.743 -1.992 1.00 62.47 103 SER A CA 1
ATOM 839 C C . SER A 1 103 ? 18.556 18.116 -2.864 1.00 62.47 103 SER A C 1
ATOM 841 O O . SER A 1 103 ? 18.460 18.097 -4.088 1.00 62.47 103 SER A O 1
ATOM 843 N N . PHE A 1 104 ? 19.583 17.572 -2.212 1.00 54.66 104 PHE A N 1
ATOM 844 C CA . PHE A 1 104 ? 20.708 16.873 -2.836 1.00 54.66 104 PHE A CA 1
ATOM 845 C C . PHE A 1 104 ? 20.404 15.395 -3.159 1.00 54.66 104 PHE A C 1
ATOM 847 O O . PHE A 1 104 ? 21.339 14.617 -3.358 1.00 54.66 104 PHE A O 1
ATOM 854 N N . TYR A 1 105 ? 19.131 14.965 -3.196 1.00 56.12 105 TYR A N 1
ATOM 855 C CA . TYR A 1 105 ? 18.773 13.589 -3.569 1.00 56.12 105 TYR A CA 1
ATOM 856 C C . TYR A 1 105 ? 19.077 13.348 -5.061 1.00 56.12 105 TYR A C 1
ATOM 858 O O . TYR A 1 105 ? 18.224 13.468 -5.935 1.00 56.12 105 TYR A O 1
ATOM 866 N N . ASN A 1 106 ? 20.328 12.984 -5.349 1.00 50.34 106 ASN A N 1
ATOM 867 C CA . ASN A 1 106 ? 20.877 12.719 -6.683 1.00 50.34 106 ASN A CA 1
ATOM 868 C C . ASN A 1 106 ? 20.433 11.371 -7.290 1.00 50.34 106 ASN A C 1
ATOM 870 O O . ASN A 1 106 ? 20.961 10.952 -8.322 1.00 50.34 106 ASN A O 1
ATOM 874 N N . SER A 1 107 ? 19.469 10.670 -6.686 1.00 55.22 107 SER A N 1
ATOM 875 C CA . SER A 1 107 ? 18.939 9.429 -7.252 1.00 55.22 107 SER A CA 1
ATOM 876 C C . SER A 1 107 ? 18.013 9.750 -8.429 1.00 55.22 107 SER A C 1
ATOM 878 O O . SER A 1 107 ? 16.836 10.071 -8.277 1.00 55.22 107 SER A O 1
ATOM 880 N N . SER A 1 108 ? 18.559 9.693 -9.643 1.00 60.19 108 SER A N 1
ATOM 881 C CA . SER A 1 108 ? 17.817 9.929 -10.886 1.00 60.19 108 SER A CA 1
ATOM 882 C C . SER A 1 108 ? 16.957 8.735 -11.318 1.00 60.19 108 SER A C 1
ATOM 884 O O . SER A 1 108 ? 16.151 8.872 -12.244 1.00 60.19 108 SER A O 1
ATOM 886 N N . MET A 1 109 ? 17.103 7.575 -10.667 1.00 77.75 109 MET A N 1
ATOM 887 C CA . MET A 1 109 ? 16.492 6.331 -11.122 1.00 77.75 109 MET A CA 1
ATOM 888 C C . MET A 1 109 ? 15.000 6.292 -10.793 1.00 77.75 109 MET A C 1
ATOM 890 O O . MET A 1 109 ? 14.592 6.216 -9.639 1.00 77.75 109 MET A O 1
ATOM 894 N N . VAL A 1 110 ? 14.180 6.311 -11.842 1.00 85.06 110 VAL A N 1
ATOM 895 C CA . VAL A 1 110 ? 12.741 6.065 -11.737 1.00 85.06 110 VAL A CA 1
ATOM 896 C C . VAL A 1 110 ? 12.505 4.561 -11.651 1.00 85.06 110 VAL A C 1
ATOM 898 O O . VAL A 1 110 ? 12.964 3.802 -12.509 1.00 85.06 110 VAL A O 1
ATOM 901 N N . ARG A 1 111 ? 11.762 4.132 -10.634 1.00 85.00 111 ARG A N 1
ATOM 902 C CA . ARG A 1 111 ? 11.464 2.728 -10.356 1.00 85.00 111 ARG A CA 1
ATOM 903 C C . ARG A 1 111 ? 10.008 2.398 -10.640 1.00 85.00 111 ARG A C 1
ATOM 905 O O . ARG A 1 111 ? 9.114 3.152 -10.269 1.00 85.00 111 ARG A O 1
ATOM 912 N N . LYS A 1 112 ? 9.753 1.272 -11.307 1.00 88.50 112 LYS A N 1
ATOM 913 C CA . LYS A 1 112 ? 8.384 0.806 -11.565 1.00 88.50 112 LYS A CA 1
ATOM 914 C C . LYS A 1 112 ? 7.844 0.074 -10.349 1.00 88.50 112 LYS A C 1
ATOM 916 O O . LYS A 1 112 ? 8.488 -0.849 -9.876 1.00 88.50 112 LYS A O 1
ATOM 921 N N . VAL A 1 113 ? 6.658 0.469 -9.902 1.00 89.31 113 VAL A N 1
ATOM 922 C CA . VAL A 1 113 ? 5.925 -0.224 -8.841 1.00 89.31 113 VAL A CA 1
ATOM 923 C C . VAL A 1 113 ? 5.451 -1.582 -9.335 1.00 89.31 113 VAL A C 1
ATOM 925 O O . VAL A 1 113 ? 4.918 -1.684 -10.439 1.00 89.31 113 VAL A O 1
ATOM 928 N N . ASN A 1 114 ? 5.681 -2.619 -8.529 1.00 89.44 114 ASN A N 1
ATOM 929 C CA . ASN A 1 114 ? 5.280 -3.992 -8.841 1.00 89.44 114 ASN A CA 1
ATOM 930 C C . ASN A 1 114 ? 4.147 -4.487 -7.946 1.00 89.44 114 ASN A C 1
ATOM 932 O O . ASN A 1 114 ? 3.418 -5.396 -8.337 1.00 89.44 114 ASN A O 1
ATOM 936 N N . PHE A 1 115 ? 4.021 -3.917 -6.750 1.00 91.50 115 PHE A N 1
ATOM 937 C CA . PHE A 1 115 ? 2.970 -4.268 -5.813 1.00 91.50 115 PHE A CA 1
ATOM 938 C C . PHE A 1 115 ? 2.756 -3.154 -4.783 1.00 91.50 115 PHE A C 1
ATOM 940 O O . PHE A 1 115 ? 3.598 -2.265 -4.624 1.00 91.50 115 PHE A O 1
ATOM 947 N N . VAL A 1 116 ? 1.615 -3.193 -4.101 1.00 92.25 116 VAL A N 1
ATOM 948 C CA . VAL A 1 116 ? 1.165 -2.158 -3.168 1.00 92.25 116 VAL A CA 1
ATOM 949 C C . VAL A 1 116 ? 0.805 -2.803 -1.834 1.00 92.25 116 VAL A C 1
ATOM 951 O O . VAL A 1 116 ? 0.063 -3.785 -1.796 1.00 92.25 116 VAL A O 1
ATOM 954 N N . ILE A 1 117 ? 1.282 -2.203 -0.747 1.00 92.50 117 ILE A N 1
ATOM 955 C CA . ILE A 1 117 ? 0.817 -2.471 0.612 1.00 92.50 117 ILE A CA 1
ATOM 956 C C . ILE A 1 117 ? -0.026 -1.266 1.032 1.00 92.50 117 ILE A C 1
ATOM 958 O O . ILE A 1 117 ? 0.476 -0.150 1.166 1.00 92.50 117 ILE A O 1
ATOM 962 N N . PHE A 1 118 ? -1.324 -1.488 1.189 1.00 92.06 118 PHE A N 1
ATOM 963 C CA . PHE A 1 118 ? -2.296 -0.479 1.588 1.00 92.06 118 PHE A CA 1
ATOM 964 C C . PHE A 1 118 ? -2.431 -0.490 3.111 1.00 92.06 118 PHE A C 1
ATOM 966 O O . PHE A 1 118 ? -2.720 -1.541 3.678 1.00 92.06 118 PHE A O 1
ATOM 973 N N . VAL A 1 119 ? -2.225 0.642 3.784 1.00 89.69 119 VAL A N 1
ATOM 974 C CA . VAL A 1 119 ? -2.284 0.711 5.252 1.00 89.69 119 VAL A CA 1
ATOM 975 C C . VAL A 1 119 ? -3.577 1.381 5.700 1.00 89.69 119 VAL A C 1
ATOM 977 O O . VAL A 1 119 ? -4.033 2.352 5.100 1.00 89.69 119 VAL A O 1
ATOM 980 N N . VAL A 1 120 ? -4.182 0.861 6.766 1.00 88.19 120 VAL A N 1
ATOM 981 C CA . VAL A 1 120 ? -5.378 1.426 7.401 1.00 88.19 120 VAL A CA 1
ATOM 982 C C . VAL A 1 120 ? -5.246 1.404 8.917 1.00 88.19 120 VAL A C 1
ATOM 984 O O . VAL A 1 120 ? -4.721 0.456 9.492 1.00 88.19 120 VAL A O 1
ATOM 987 N N . ASN A 1 121 ? -5.781 2.418 9.585 1.00 88.12 121 ASN A N 1
ATOM 988 C CA . ASN A 1 121 ? -5.849 2.473 11.038 1.00 88.12 121 ASN A CA 1
ATOM 989 C C . ASN A 1 121 ? -7.046 1.664 11.553 1.00 88.12 121 ASN A C 1
ATOM 991 O O . ASN A 1 121 ? -8.208 2.039 11.354 1.00 88.12 121 ASN A O 1
ATOM 995 N N . GLY A 1 122 ? -6.763 0.571 12.267 1.00 89.25 122 GLY A N 1
ATOM 996 C CA . GLY A 1 122 ? -7.782 -0.338 12.790 1.00 89.25 122 GLY A CA 1
ATOM 997 C C . GLY A 1 122 ? -8.755 0.333 13.764 1.00 89.25 122 GLY A C 1
ATOM 998 O O . GLY A 1 122 ? -9.953 0.045 13.741 1.00 89.25 122 GLY A O 1
ATOM 999 N N . VAL A 1 123 ? -8.276 1.283 14.575 1.00 89.31 123 VAL A N 1
ATOM 1000 C CA . VAL A 1 123 ? -9.111 2.057 15.512 1.00 89.31 123 VAL A CA 1
ATOM 1001 C C . VAL A 1 123 ? -10.113 2.929 14.758 1.00 89.31 123 VAL A C 1
ATOM 1003 O O . VAL A 1 123 ? -11.283 3.007 15.143 1.00 89.31 123 VAL A O 1
ATOM 1006 N N . SER A 1 124 ? -9.681 3.574 13.674 1.00 87.88 124 SER A N 1
ATOM 1007 C CA . SER A 1 124 ? -10.549 4.405 12.833 1.00 87.88 124 SER A CA 1
ATOM 1008 C C . SER A 1 124 ? -11.607 3.562 12.122 1.00 87.88 124 SER A C 1
ATOM 1010 O O . SER A 1 124 ? -12.784 3.934 12.127 1.00 87.88 124 SER A O 1
ATOM 1012 N N . VAL A 1 125 ? -11.223 2.384 11.615 1.00 90.62 125 VAL A N 1
ATOM 1013 C CA . VAL A 1 125 ? -12.164 1.414 11.031 1.00 90.62 125 VAL A CA 1
ATOM 1014 C C . VAL A 1 125 ? -13.203 0.973 12.062 1.00 90.62 125 VAL A C 1
ATOM 1016 O O . VAL A 1 125 ? -14.401 1.054 11.793 1.00 90.62 125 VAL A O 1
ATOM 1019 N N . LEU A 1 126 ? -12.780 0.566 13.264 1.00 92.81 126 LEU A N 1
ATOM 1020 C CA . LEU A 1 126 ? -13.699 0.114 14.312 1.00 92.81 126 LEU A CA 1
ATOM 1021 C C . LEU A 1 126 ? -14.681 1.216 14.736 1.00 92.81 126 LEU A C 1
ATOM 1023 O O . LEU A 1 126 ? -15.879 0.961 14.888 1.00 92.81 126 LEU A O 1
ATOM 1027 N N . LYS A 1 127 ? -14.197 2.455 14.894 1.00 90.75 127 LYS A N 1
ATOM 1028 C CA . LYS A 1 127 ? -15.052 3.619 15.184 1.00 90.75 127 LYS A CA 1
ATOM 1029 C C . LYS A 1 127 ? -16.105 3.811 14.090 1.00 90.75 127 LYS A C 1
ATOM 1031 O O . LYS A 1 127 ? -17.281 3.970 14.413 1.00 90.75 127 LYS A O 1
ATOM 1036 N N . ALA A 1 128 ? -15.705 3.721 12.822 1.00 87.44 128 ALA A N 1
ATOM 1037 C CA . ALA A 1 128 ? -16.601 3.829 11.670 1.00 87.44 128 ALA A CA 1
ATOM 1038 C C . ALA A 1 128 ? -17.605 2.672 11.559 1.00 87.44 128 ALA A C 1
ATOM 1040 O O . ALA A 1 128 ? -18.735 2.871 11.116 1.00 87.44 128 ALA A O 1
ATOM 1041 N N . MET A 1 129 ? -17.236 1.469 12.004 1.00 89.56 129 MET A N 1
ATOM 1042 C CA . MET A 1 129 ? -18.155 0.327 12.078 1.00 89.56 129 MET A CA 1
ATOM 1043 C C . MET A 1 129 ? -19.233 0.508 13.153 1.00 89.56 129 MET A C 1
ATOM 1045 O O . MET A 1 129 ? -20.356 0.032 12.992 1.00 89.56 129 MET A O 1
ATOM 1049 N N . ASN A 1 130 ? -18.892 1.157 14.269 1.00 86.69 130 ASN A N 1
ATOM 1050 C CA . ASN A 1 130 ? -19.784 1.314 15.419 1.00 86.69 130 ASN A CA 1
ATOM 1051 C C . ASN A 1 130 ? -20.673 2.565 15.338 1.00 86.69 130 ASN A C 1
ATOM 1053 O O . ASN A 1 130 ? -21.674 2.643 16.052 1.00 86.69 130 ASN A O 1
ATOM 1057 N N . SER A 1 131 ? -20.357 3.529 14.469 1.00 81.19 131 SER A N 1
ATOM 1058 C CA . SER A 1 131 ? -21.202 4.700 14.234 1.00 81.19 131 SER A CA 1
ATOM 1059 C C . SER A 1 131 ? -22.487 4.310 13.491 1.00 81.19 131 SER A C 1
ATOM 1061 O O . SER A 1 131 ? -22.526 4.280 12.262 1.00 81.19 131 SER A O 1
ATOM 1063 N N . LYS A 1 132 ? -23.557 3.999 14.232 1.00 60.38 132 LYS A N 1
ATOM 1064 C CA . LYS A 1 132 ? -24.912 3.822 13.686 1.00 60.38 132 LYS A CA 1
ATOM 1065 C C . LYS A 1 132 ? -25.668 5.157 13.707 1.00 60.38 132 LYS A C 1
ATOM 1067 O O . LYS A 1 132 ? -25.793 5.767 14.761 1.00 60.38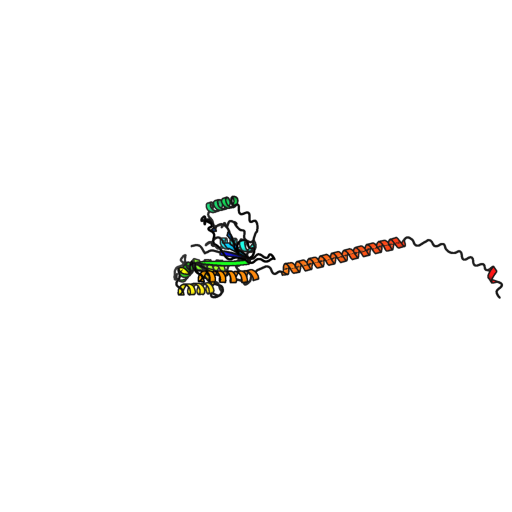 132 LYS A O 1
ATOM 1072 N N . GLY A 1 133 ? -26.245 5.564 12.574 1.00 53.56 133 GLY A N 1
ATOM 1073 C CA . GLY A 1 133 ? -27.442 6.421 12.574 1.00 53.56 133 GLY A CA 1
ATOM 1074 C C . GLY A 1 133 ? -27.287 7.925 12.325 1.00 53.56 133 GLY A C 1
ATOM 1075 O O . GLY A 1 133 ? -28.290 8.625 12.367 1.00 53.56 133 GLY A O 1
ATOM 1076 N N . ALA A 1 134 ? -26.109 8.445 11.996 1.00 45.75 134 ALA A N 1
ATOM 1077 C CA . ALA A 1 134 ? -26.005 9.800 11.457 1.00 45.75 134 ALA A CA 1
ATOM 1078 C C . ALA A 1 134 ?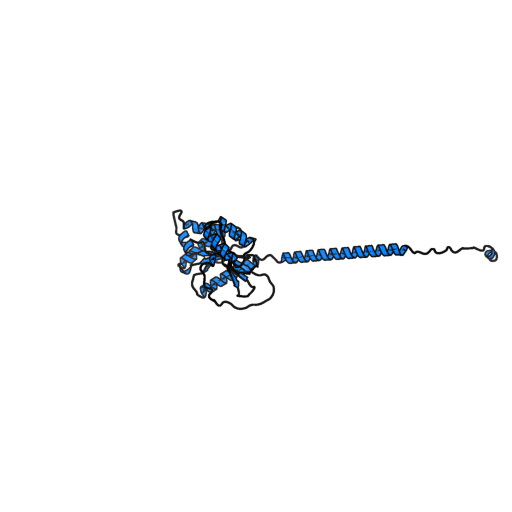 -24.886 9.843 10.423 1.00 45.75 134 ALA A C 1
ATOM 1080 O O . ALA A 1 134 ? -23.821 9.270 10.663 1.00 45.75 134 ALA A O 1
ATOM 1081 N N . ALA A 1 135 ? -25.141 10.518 9.297 1.00 50.66 135 ALA A N 1
ATOM 1082 C CA . ALA A 1 135 ? -24.175 10.863 8.257 1.00 50.66 135 ALA A CA 1
ATOM 1083 C C . ALA A 1 135 ? -23.059 11.742 8.849 1.00 50.66 135 ALA A C 1
ATOM 1085 O O . ALA A 1 135 ? -22.998 12.951 8.657 1.00 50.66 135 ALA A O 1
ATOM 1086 N N . THR A 1 136 ? -22.226 11.126 9.674 1.00 54.97 136 THR A N 1
ATOM 1087 C CA . THR A 1 136 ? -21.136 11.741 10.411 1.00 54.97 136 THR A CA 1
ATOM 1088 C C . THR A 1 136 ? -19.841 11.395 9.703 1.00 54.97 136 THR A C 1
ATOM 1090 O O . THR A 1 136 ? -19.708 10.344 9.072 1.00 54.97 136 THR A O 1
ATOM 1093 N N . THR A 1 137 ? -18.864 12.281 9.854 1.00 55.94 137 THR A N 1
ATOM 1094 C CA . THR A 1 137 ? -17.489 12.198 9.349 1.00 55.94 137 THR A CA 1
ATOM 1095 C C . THR A 1 137 ? -16.830 10.820 9.541 1.00 55.94 137 THR A C 1
ATOM 1097 O O . THR A 1 137 ? -15.932 10.463 8.792 1.00 55.94 137 THR A O 1
ATOM 1100 N N . VAL A 1 138 ? -17.296 10.006 10.495 1.00 57.75 138 VAL A N 1
ATOM 1101 C CA . VAL A 1 138 ? -16.767 8.666 10.789 1.00 57.75 138 VAL A CA 1
ATOM 1102 C C . VAL A 1 138 ? -17.189 7.616 9.745 1.00 57.75 138 VAL A C 1
ATOM 1104 O O . VAL A 1 138 ? -16.354 6.825 9.316 1.00 57.75 138 VAL A O 1
ATOM 1107 N N . GLN A 1 139 ? -18.432 7.635 9.244 1.00 64.94 139 GLN A N 1
ATOM 1108 C CA . GLN A 1 139 ? -18.874 6.702 8.187 1.00 64.94 139 GLN A CA 1
ATOM 1109 C C . GLN A 1 139 ? -18.163 6.976 6.850 1.00 64.94 139 GLN A C 1
ATOM 1111 O O . GLN A 1 139 ? -17.952 6.068 6.042 1.00 64.94 139 GLN A O 1
ATOM 1116 N N . HIS A 1 140 ? -17.744 8.226 6.648 1.00 77.31 140 HIS A N 1
ATOM 1117 C CA . HIS A 1 140 ? -16.976 8.651 5.485 1.00 77.31 140 HIS A CA 1
ATOM 1118 C C . HIS A 1 140 ? -15.612 7.948 5.395 1.00 77.31 140 HIS A C 1
ATOM 1120 O O . HIS A 1 140 ? -15.158 7.656 4.294 1.00 77.31 140 HIS A O 1
ATOM 1126 N N . TYR A 1 141 ? -14.992 7.584 6.524 1.00 83.00 141 TYR A N 1
ATOM 1127 C CA . TYR A 1 141 ? -13.675 6.938 6.527 1.00 83.00 141 TYR A CA 1
ATOM 1128 C C . TYR A 1 141 ? -13.683 5.585 5.797 1.00 83.00 141 TYR A C 1
ATOM 1130 O O . TYR A 1 141 ? -12.905 5.385 4.868 1.00 83.00 141 TYR A O 1
ATOM 1138 N N . ASN A 1 142 ? -14.613 4.681 6.130 1.00 86.50 142 ASN A N 1
ATOM 1139 C CA . ASN A 1 142 ? -14.695 3.374 5.459 1.00 86.50 142 ASN A CA 1
ATOM 1140 C C . ASN A 1 142 ? -15.063 3.512 3.972 1.00 86.50 142 ASN A C 1
ATOM 1142 O O . ASN A 1 142 ? -14.628 2.706 3.151 1.00 86.50 142 ASN A O 1
ATOM 1146 N N . GLN A 1 143 ? -15.829 4.547 3.608 1.00 87.56 143 GLN A N 1
ATOM 1147 C CA . GLN A 1 143 ? -16.122 4.860 2.208 1.00 87.56 143 GLN A CA 1
ATOM 1148 C C . GLN A 1 143 ? -14.874 5.337 1.459 1.00 87.56 143 GLN A C 1
ATOM 1150 O O . GLN A 1 143 ? -14.633 4.865 0.351 1.00 87.56 143 GLN A O 1
ATOM 1155 N N . LEU A 1 144 ? -14.066 6.216 2.062 1.00 84.19 144 LEU A N 1
ATOM 1156 C CA . LEU A 1 144 ? -12.795 6.675 1.495 1.00 84.19 144 LEU A CA 1
ATOM 1157 C C . LEU A 1 144 ? -11.804 5.521 1.333 1.00 84.19 144 LEU A C 1
ATOM 1159 O O . LEU A 1 144 ? -11.232 5.369 0.257 1.00 84.19 144 LEU A O 1
ATOM 1163 N N . VAL A 1 145 ? -11.657 4.671 2.355 1.00 87.38 145 VAL A N 1
ATOM 1164 C CA . VAL A 1 145 ? -10.822 3.460 2.301 1.00 87.38 145 VAL A CA 1
ATOM 1165 C C . VAL A 1 145 ? -11.274 2.553 1.157 1.00 87.38 145 VAL A C 1
ATOM 1167 O O . VAL A 1 145 ? -10.463 2.170 0.317 1.00 87.38 145 VAL A O 1
ATOM 1170 N N . ALA A 1 146 ? -12.573 2.256 1.068 1.00 91.06 146 ALA A N 1
ATOM 1171 C CA . ALA A 1 146 ? -13.104 1.400 0.013 1.00 91.06 146 ALA A CA 1
ATOM 1172 C C . ALA A 1 146 ? -12.963 2.019 -1.387 1.00 91.06 146 ALA A C 1
ATOM 1174 O O . ALA A 1 146 ? -12.671 1.301 -2.342 1.00 91.06 146 ALA A O 1
ATOM 1175 N N . ALA A 1 147 ? -13.160 3.333 -1.529 1.00 88.44 147 ALA A N 1
ATOM 1176 C CA . ALA A 1 147 ? -12.990 4.040 -2.796 1.00 88.44 147 ALA A CA 1
ATOM 1177 C C . ALA A 1 147 ? -11.522 4.044 -3.244 1.00 88.44 147 ALA A C 1
ATOM 1179 O O . ALA A 1 147 ? -11.235 3.693 -4.386 1.00 88.44 147 ALA A O 1
ATOM 1180 N N . ALA A 1 148 ? -10.598 4.363 -2.334 1.00 85.94 148 ALA A N 1
ATOM 1181 C CA . ALA A 1 148 ? -9.167 4.353 -2.605 1.00 85.94 148 ALA A CA 1
ATOM 1182 C C . ALA A 1 148 ? -8.674 2.949 -2.976 1.00 85.94 148 ALA A C 1
ATOM 1184 O O . ALA A 1 148 ? -8.006 2.789 -3.994 1.00 85.94 148 ALA A O 1
ATOM 1185 N N . PHE A 1 149 ? -9.061 1.925 -2.211 1.00 88.94 149 PHE A N 1
ATOM 1186 C CA . PHE A 1 149 ? -8.658 0.538 -2.457 1.00 88.94 149 PHE A CA 1
ATOM 1187 C C . PHE A 1 149 ? -9.175 -0.006 -3.798 1.00 88.94 149 PHE A C 1
ATOM 1189 O O . PHE A 1 149 ? -8.500 -0.796 -4.454 1.00 88.94 149 PHE A O 1
ATOM 1196 N N . ARG A 1 150 ? -10.366 0.430 -4.234 1.00 88.88 150 ARG A N 1
ATOM 1197 C CA . ARG A 1 150 ? -10.956 0.056 -5.532 1.00 88.88 150 ARG A CA 1
ATOM 1198 C C . ARG A 1 150 ? -10.404 0.855 -6.712 1.00 88.88 150 ARG A C 1
ATOM 1200 O O . ARG A 1 150 ? -10.832 0.610 -7.840 1.00 88.88 150 ARG A O 1
ATOM 1207 N N . SER A 1 151 ? -9.486 1.795 -6.482 1.00 86.88 151 SER A N 1
ATOM 1208 C CA . SER A 1 151 ? -8.860 2.542 -7.568 1.00 86.88 151 SER A CA 1
ATOM 1209 C C . SER A 1 151 ? -8.205 1.562 -8.553 1.00 86.88 151 SER A C 1
ATOM 1211 O O . SER A 1 151 ? -7.427 0.697 -8.133 1.00 86.88 151 SER A O 1
ATOM 1213 N N . PRO A 1 152 ? -8.490 1.669 -9.867 1.00 86.44 152 PRO A N 1
ATOM 1214 C CA . PRO A 1 152 ? -8.027 0.700 -10.863 1.00 86.44 152 PRO A CA 1
ATOM 1215 C C . PRO A 1 152 ? -6.504 0.675 -10.993 1.00 86.44 152 PRO A C 1
ATOM 1217 O O . PRO A 1 152 ? -5.950 -0.276 -11.532 1.00 86.44 152 PRO A O 1
ATOM 1220 N N . TYR A 1 153 ? -5.825 1.712 -10.502 1.00 86.44 153 TYR A N 1
ATOM 1221 C CA . TYR A 1 153 ? -4.375 1.778 -10.528 1.00 86.44 153 TYR A CA 1
ATOM 1222 C C . TYR A 1 153 ? -3.751 0.813 -9.516 1.00 86.44 153 TYR A C 1
ATOM 1224 O O . TYR A 1 153 ? -2.718 0.237 -9.822 1.00 86.44 153 TYR A O 1
ATOM 1232 N N . LEU A 1 154 ? -4.368 0.601 -8.345 1.00 86.69 154 LEU A N 1
ATOM 1233 C CA . LEU A 1 154 ? -3.761 -0.166 -7.248 1.00 86.69 154 LEU A CA 1
ATOM 1234 C C . LEU A 1 154 ? -3.694 -1.677 -7.493 1.00 86.69 154 LEU A C 1
ATOM 1236 O O . LEU A 1 154 ? -2.900 -2.359 -6.848 1.00 86.69 154 LEU A O 1
ATOM 1240 N N . SER A 1 155 ? -4.532 -2.203 -8.385 1.00 85.62 155 SER A N 1
ATOM 1241 C CA . SER A 1 155 ? -4.560 -3.632 -8.695 1.00 85.62 155 SER A CA 1
ATOM 1242 C C . SER A 1 155 ? -3.651 -3.943 -9.879 1.00 85.62 155 SER A C 1
ATOM 1244 O O . SER A 1 155 ? -3.690 -3.274 -10.913 1.00 85.62 155 SER A O 1
ATOM 1246 N N . PHE A 1 156 ? -2.854 -4.998 -9.751 1.00 83.81 156 PHE A N 1
ATOM 1247 C CA . PHE A 1 156 ? -2.011 -5.497 -10.827 1.00 83.81 156 PHE A CA 1
ATOM 1248 C C . PHE A 1 156 ? -2.672 -6.723 -11.444 1.00 83.81 156 PHE A C 1
ATOM 1250 O O . PHE A 1 156 ? -2.540 -7.834 -10.942 1.00 83.81 156 PHE A O 1
ATOM 1257 N N . ARG A 1 157 ? -3.382 -6.529 -12.562 1.00 83.38 157 ARG A N 1
ATOM 1258 C CA . ARG A 1 157 ? -4.237 -7.579 -13.148 1.00 83.38 157 ARG A CA 1
ATOM 1259 C C . ARG A 1 157 ? -5.280 -8.015 -12.106 1.00 83.38 157 ARG A C 1
ATOM 1261 O O . ARG A 1 157 ? -6.058 -7.174 -11.671 1.00 83.38 157 ARG A O 1
ATOM 1268 N N . ASP A 1 158 ? -5.253 -9.278 -11.693 1.00 84.81 158 ASP A N 1
ATOM 1269 C CA . ASP A 1 158 ? -6.142 -9.840 -10.677 1.00 84.81 158 ASP A CA 1
ATOM 1270 C C . ASP A 1 158 ? -5.550 -9.756 -9.254 1.00 84.81 158 ASP A C 1
ATOM 1272 O O . ASP A 1 158 ? -6.247 -10.045 -8.280 1.00 84.81 158 ASP A O 1
ATOM 1276 N N . ASP A 1 159 ? -4.286 -9.334 -9.108 1.00 88.75 159 ASP A N 1
ATOM 1277 C CA . ASP A 1 159 ? -3.633 -9.172 -7.807 1.00 88.75 159 ASP A CA 1
ATOM 1278 C C . ASP A 1 159 ? -4.017 -7.828 -7.173 1.00 88.75 159 ASP A C 1
ATOM 1280 O O . ASP A 1 159 ? -3.573 -6.751 -7.589 1.00 88.75 159 ASP A O 1
ATOM 1284 N N . LYS A 1 160 ? -4.849 -7.901 -6.131 1.00 92.69 160 LYS A N 1
ATOM 1285 C CA . LYS A 1 160 ? -5.219 -6.762 -5.282 1.00 92.69 160 LYS A CA 1
ATOM 1286 C C . LYS A 1 160 ? -4.105 -6.435 -4.269 1.00 92.69 160 LYS A C 1
ATOM 1288 O O . LYS A 1 160 ? -3.368 -7.342 -3.883 1.00 92.69 160 LYS A O 1
ATOM 1293 N N . PRO A 1 161 ? -4.019 -5.186 -3.771 1.00 92.50 161 PRO A N 1
ATOM 1294 C CA . PRO A 1 161 ? -3.065 -4.816 -2.725 1.00 92.50 161 PRO A CA 1
ATOM 1295 C C . PRO A 1 161 ? -3.209 -5.655 -1.456 1.00 92.50 161 PRO A C 1
ATOM 1297 O O . PRO A 1 161 ? -4.324 -6.007 -1.062 1.00 92.50 161 PRO A O 1
ATOM 1300 N N . THR A 1 162 ? -2.100 -5.902 -0.767 1.00 94.38 162 THR A N 1
ATOM 1301 C CA . THR A 1 162 ? -2.136 -6.390 0.620 1.00 94.38 162 THR A CA 1
ATOM 1302 C C . THR A 1 162 ? -2.620 -5.284 1.544 1.00 94.38 162 THR A C 1
ATOM 1304 O O . THR A 1 162 ? -2.295 -4.119 1.319 1.00 94.38 162 THR A O 1
ATOM 1307 N N . LEU A 1 163 ? -3.362 -5.638 2.593 1.00 93.94 163 LEU A N 1
ATOM 1308 C CA . LEU A 1 163 ? -3.832 -4.693 3.598 1.00 93.94 163 LEU A CA 1
ATOM 1309 C C . LEU A 1 163 ? -3.052 -4.855 4.907 1.00 93.94 163 LEU A C 1
ATOM 1311 O O . LEU A 1 163 ? -3.044 -5.938 5.489 1.00 93.94 163 LEU A O 1
ATOM 1315 N N . ALA A 1 164 ? -2.449 -3.772 5.387 1.00 93.38 164 ALA A N 1
ATOM 1316 C CA . ALA A 1 164 ? -1.845 -3.672 6.709 1.00 93.38 164 ALA A CA 1
ATOM 1317 C C . ALA A 1 164 ? -2.768 -2.865 7.632 1.00 93.38 164 ALA A C 1
ATOM 1319 O O . ALA A 1 164 ? -3.068 -1.704 7.360 1.00 93.38 164 ALA A O 1
ATOM 1320 N N . VAL A 1 165 ? -3.231 -3.470 8.719 1.00 91.88 165 VAL A N 1
ATOM 1321 C CA . VAL A 1 165 ? -4.033 -2.809 9.751 1.00 91.88 165 VAL A CA 1
ATOM 1322 C C . VAL A 1 165 ? -3.097 -2.401 10.879 1.00 91.88 165 VAL A C 1
ATOM 1324 O O . VAL A 1 165 ? -2.497 -3.267 11.503 1.00 91.88 165 VAL A O 1
ATOM 1327 N N . THR A 1 166 ? -2.966 -1.103 11.133 1.00 87.75 166 THR A N 1
ATOM 1328 C CA . THR A 1 166 ? -2.117 -0.565 12.205 1.00 87.75 166 THR A CA 1
ATOM 1329 C C . THR A 1 166 ? -2.925 -0.220 13.446 1.00 87.75 166 THR A C 1
ATOM 1331 O O . THR A 1 166 ? -4.162 -0.160 13.402 1.00 87.75 166 THR A O 1
ATOM 1334 N N . HIS A 1 167 ? -2.215 0.062 14.542 1.00 83.88 167 HIS A N 1
ATOM 1335 C CA . HIS A 1 167 ? -2.794 0.426 15.837 1.00 83.88 167 HIS A CA 1
ATOM 1336 C C . HIS A 1 167 ? -3.703 -0.679 16.411 1.00 83.88 167 HIS A C 1
ATOM 1338 O O . HIS A 1 167 ? -4.689 -0.405 17.102 1.00 83.88 167 HIS A O 1
ATOM 1344 N N . GLY A 1 168 ? -3.423 -1.942 16.068 1.00 82.38 168 GLY A N 1
ATOM 1345 C CA . GLY A 1 168 ? -4.163 -3.100 16.573 1.00 82.38 168 GLY A CA 1
ATOM 1346 C C . GLY A 1 168 ? -3.944 -3.346 18.069 1.00 82.38 168 GLY A C 1
ATOM 1347 O O . GLY A 1 168 ? -4.798 -3.937 18.720 1.00 82.38 168 GLY A O 1
ATOM 1348 N N . ASP A 1 169 ? -2.842 -2.850 18.629 1.00 86.12 169 ASP A N 1
ATOM 1349 C CA . ASP A 1 169 ? -2.525 -2.830 20.063 1.00 86.12 169 ASP A CA 1
ATOM 1350 C C . ASP A 1 169 ? -3.539 -2.029 20.893 1.00 86.12 169 ASP A C 1
ATOM 1352 O O . ASP A 1 169 ? -3.792 -2.358 22.051 1.00 86.12 169 ASP A O 1
ATOM 1356 N N . LEU A 1 170 ? -4.194 -1.036 20.283 1.00 90.38 170 LEU A N 1
ATOM 1357 C CA . LEU A 1 170 ? -5.259 -0.253 20.914 1.00 90.38 170 LEU A CA 1
ATOM 1358 C C . LEU A 1 170 ? -6.625 -0.961 20.886 1.00 90.38 170 LEU A C 1
ATOM 1360 O O . LEU A 1 170 ? -7.622 -0.401 21.352 1.00 90.38 170 LEU A O 1
ATOM 1364 N N . LEU A 1 171 ? -6.700 -2.164 20.309 1.00 91.88 171 LEU A N 1
ATOM 1365 C CA . LEU A 1 171 ? -7.925 -2.937 20.134 1.00 91.88 171 LEU A CA 1
ATOM 1366 C C . LEU A 1 171 ? -7.889 -4.241 20.935 1.00 91.88 171 LEU A C 1
ATOM 1368 O O . LEU A 1 171 ? -6.862 -4.906 21.057 1.00 91.88 171 LEU A O 1
ATOM 1372 N N . SER A 1 172 ? -9.057 -4.666 21.425 1.00 94.81 172 SER A N 1
ATOM 1373 C CA . SER A 1 172 ? -9.202 -6.008 21.994 1.00 94.81 172 SER A CA 1
ATOM 1374 C C . SER A 1 172 ? -8.993 -7.077 20.913 1.00 94.81 172 SER A C 1
ATOM 1376 O O . SER A 1 172 ? -9.261 -6.840 19.735 1.00 94.81 172 SER A O 1
ATOM 1378 N N . LEU A 1 173 ? -8.584 -8.294 21.292 1.00 93.31 173 LEU A N 1
ATOM 1379 C CA . LEU A 1 173 ? -8.422 -9.397 20.332 1.00 93.31 173 LEU A CA 1
ATOM 1380 C C . LEU A 1 173 ? -9.705 -9.656 19.518 1.00 93.31 173 LEU A C 1
A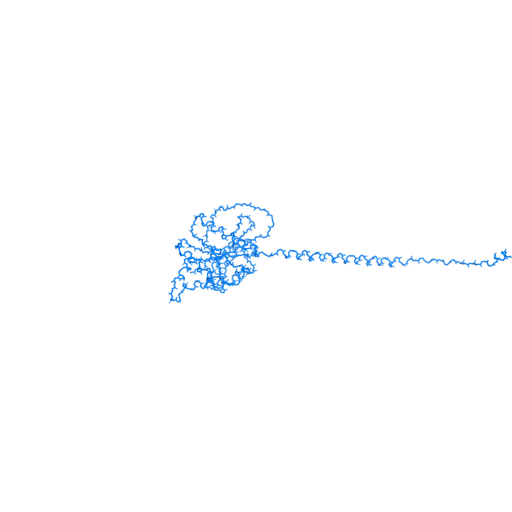TOM 1382 O O . LEU A 1 173 ? -9.643 -9.910 18.316 1.00 93.31 173 LEU A O 1
ATOM 1386 N N . ALA A 1 174 ? -10.872 -9.546 20.159 1.00 96.06 174 ALA A N 1
ATOM 1387 C CA . ALA A 1 174 ? -12.162 -9.693 19.493 1.00 96.06 174 ALA A CA 1
ATOM 1388 C C . ALA A 1 174 ? -12.410 -8.577 18.463 1.00 96.06 174 ALA A C 1
ATOM 1390 O O . ALA A 1 174 ? -12.860 -8.853 17.349 1.00 96.06 174 ALA A O 1
ATOM 1391 N N . ASP A 1 175 ? -12.073 -7.331 18.800 1.00 96.50 175 ASP A N 1
ATOM 1392 C CA . ASP A 1 175 ? -12.216 -6.198 17.886 1.00 96.50 175 ASP A CA 1
ATOM 1393 C C . ASP A 1 175 ? -11.239 -6.275 16.711 1.00 96.50 175 ASP A C 1
ATOM 1395 O O . ASP A 1 175 ? -11.633 -5.991 15.582 1.00 96.50 175 ASP A O 1
ATOM 1399 N N . ARG A 1 176 ? -10.002 -6.730 16.941 1.00 94.25 176 ARG A N 1
ATOM 1400 C CA . ARG A 1 176 ? -9.008 -6.980 15.884 1.00 94.25 176 ARG A CA 1
ATOM 1401 C C . ARG A 1 176 ? -9.546 -7.955 14.836 1.00 94.25 176 ARG A C 1
ATOM 1403 O O . ARG A 1 176 ? -9.555 -7.656 13.640 1.00 94.25 176 ARG A O 1
ATOM 1410 N N . VAL A 1 177 ? -10.081 -9.096 15.282 1.00 95.50 177 VAL A N 1
ATOM 1411 C CA . VAL A 1 177 ? -10.715 -10.091 14.396 1.00 95.50 177 VAL A CA 1
ATOM 1412 C C . VAL A 1 177 ? -11.907 -9.480 13.660 1.00 95.50 177 VAL A C 1
ATOM 1414 O O . VAL A 1 177 ? -12.026 -9.623 12.443 1.00 95.50 177 VAL A O 1
ATOM 1417 N N . ARG A 1 178 ? -12.766 -8.752 14.378 1.00 96.62 178 ARG A N 1
ATOM 1418 C CA . ARG A 1 178 ? -13.955 -8.108 13.813 1.00 96.62 178 ARG A CA 1
ATOM 1419 C C . ARG A 1 178 ? -13.604 -7.081 12.727 1.00 96.62 178 ARG A C 1
ATOM 1421 O O . ARG A 1 178 ? -14.257 -7.068 11.686 1.00 96.62 178 ARG A O 1
ATOM 1428 N N . VAL A 1 179 ? -12.571 -6.263 12.939 1.00 95.56 179 VAL A N 1
ATOM 1429 C CA . VAL A 1 179 ? -12.057 -5.290 11.959 1.00 95.56 179 VAL A CA 1
ATOM 1430 C C . VAL A 1 179 ? -11.538 -5.999 10.710 1.00 95.56 179 VAL A C 1
ATOM 1432 O O . VAL A 1 179 ? -11.908 -5.614 9.602 1.00 95.56 179 VAL A O 1
ATOM 1435 N N . ARG A 1 180 ? -10.739 -7.063 10.863 1.00 96.81 180 ARG A N 1
ATOM 1436 C CA . ARG A 1 180 ? -10.214 -7.833 9.720 1.00 96.81 180 ARG A CA 1
ATOM 1437 C C . ARG A 1 180 ? -11.326 -8.456 8.882 1.00 96.81 180 ARG A C 1
ATOM 1439 O O . ARG A 1 180 ? -11.299 -8.339 7.660 1.00 96.81 180 ARG A O 1
ATOM 1446 N N . VAL A 1 181 ? -12.306 -9.096 9.523 1.00 97.19 181 VAL A N 1
ATOM 1447 C CA . VAL A 1 181 ? -13.453 -9.701 8.825 1.00 97.19 181 VAL A CA 1
ATOM 1448 C C . VAL A 1 181 ? -14.231 -8.634 8.058 1.00 97.19 181 VAL A C 1
ATOM 1450 O O . VAL A 1 181 ? -14.440 -8.778 6.855 1.00 97.19 181 VAL A O 1
ATOM 1453 N N . TYR A 1 182 ? -14.561 -7.523 8.719 1.00 96.69 182 TYR A N 1
ATOM 1454 C CA . TYR A 1 182 ? -15.279 -6.415 8.094 1.00 96.69 182 TYR A CA 1
ATOM 1455 C C . TYR A 1 182 ? -14.530 -5.815 6.896 1.00 96.69 182 TYR A C 1
ATOM 1457 O O . TYR A 1 182 ? -15.129 -5.574 5.849 1.00 96.69 182 TYR A O 1
ATOM 1465 N N . LEU A 1 183 ? -13.219 -5.591 7.016 1.00 95.50 183 LEU A N 1
ATOM 1466 C CA . LEU A 1 183 ? -12.401 -5.075 5.916 1.00 95.50 183 LEU A CA 1
ATOM 1467 C C . LEU A 1 183 ? -12.340 -6.057 4.744 1.00 95.50 183 LEU A C 1
ATOM 1469 O O . LEU A 1 183 ? -12.422 -5.630 3.593 1.00 95.50 183 LEU A O 1
ATOM 1473 N N . GLY A 1 184 ? -12.241 -7.360 5.013 1.00 96.94 184 GLY A N 1
ATOM 1474 C CA . GLY A 1 184 ? -12.243 -8.366 3.953 1.00 96.94 184 GLY A CA 1
ATOM 1475 C C . GLY A 1 184 ? -13.556 -8.404 3.178 1.00 96.94 184 GLY A C 1
ATOM 1476 O O . GLY A 1 184 ? -13.533 -8.450 1.948 1.00 96.94 184 GLY A O 1
ATOM 1477 N N . GLU A 1 185 ? -14.692 -8.280 3.868 1.00 96.44 185 GLU A N 1
ATOM 1478 C CA . GLU A 1 185 ? -16.010 -8.142 3.235 1.00 96.44 185 GLU A CA 1
ATOM 1479 C C . GLU A 1 185 ? -16.124 -6.838 2.432 1.00 96.44 185 GLU A C 1
ATOM 1481 O O . GLU A 1 185 ? -16.533 -6.849 1.270 1.00 96.44 185 GLU A O 1
ATOM 1486 N N . LEU A 1 186 ? -15.714 -5.709 3.019 1.00 95.06 186 LEU A N 1
ATOM 1487 C CA . LEU A 1 186 ? -15.809 -4.385 2.399 1.00 95.06 186 LEU A CA 1
ATOM 1488 C C . LEU A 1 186 ? -14.962 -4.271 1.119 1.00 95.06 186 LEU A C 1
ATOM 1490 O O . LEU A 1 186 ? -15.394 -3.665 0.130 1.00 95.06 186 LEU A O 1
ATOM 1494 N N . LEU A 1 187 ? -13.751 -4.829 1.136 1.00 94.19 187 LEU A N 1
ATOM 1495 C CA . LEU A 1 187 ? -12.757 -4.706 0.062 1.00 94.19 187 LEU A CA 1
ATOM 1496 C C . LEU A 1 187 ? -12.760 -5.907 -0.904 1.00 94.19 187 LEU A C 1
ATOM 1498 O O . LEU A 1 187 ? -12.164 -5.858 -1.989 1.00 94.19 187 LEU A O 1
ATOM 1502 N N . GLY A 1 188 ? -13.459 -6.982 -0.536 1.00 94.81 188 GLY A N 1
ATOM 1503 C CA . GLY A 1 188 ? -13.506 -8.232 -1.287 1.00 94.81 188 GLY A CA 1
ATOM 1504 C C . GLY A 1 188 ? -12.137 -8.907 -1.358 1.00 94.81 188 GLY A C 1
ATOM 1505 O O . GLY A 1 188 ? -11.704 -9.274 -2.454 1.00 94.81 188 GLY A O 1
ATOM 1506 N N . ILE A 1 189 ? -11.439 -8.994 -0.224 1.00 95.44 189 ILE A N 1
ATOM 1507 C CA . ILE A 1 189 ? -10.151 -9.691 -0.076 1.00 95.44 189 ILE A CA 1
ATOM 1508 C C . ILE A 1 189 ? -10.216 -10.683 1.093 1.00 95.44 189 ILE A C 1
ATOM 1510 O O . ILE A 1 189 ? -10.959 -10.438 2.045 1.00 95.44 189 ILE A O 1
ATOM 1514 N N . PRO A 1 190 ? -9.462 -11.795 1.071 1.00 95.88 190 PRO A N 1
ATOM 1515 C CA . PRO A 1 190 ? -9.545 -12.795 2.130 1.00 95.88 190 PRO A CA 1
ATOM 1516 C C . PRO A 1 190 ? -8.944 -12.275 3.455 1.00 95.88 190 PRO A C 1
ATOM 1518 O O . PRO A 1 190 ? -7.745 -11.975 3.497 1.00 95.88 190 PRO A O 1
ATOM 1521 N N . PRO A 1 191 ? -9.713 -12.227 4.567 1.00 94.50 191 PRO A N 1
ATOM 1522 C CA . PRO A 1 191 ? -9.226 -11.692 5.843 1.00 94.50 191 PRO A CA 1
ATOM 1523 C C . PRO A 1 191 ? -8.012 -12.426 6.421 1.00 94.50 191 PRO A C 1
ATOM 1525 O O . PRO A 1 191 ? -7.176 -11.821 7.089 1.00 94.50 191 PRO A O 1
ATOM 1528 N N . ALA A 1 192 ? -7.928 -13.739 6.195 1.00 92.00 192 ALA A N 1
ATOM 1529 C CA . ALA A 1 192 ? -6.911 -14.591 6.803 1.00 92.00 192 ALA A CA 1
ATOM 1530 C C . ALA A 1 192 ? -5.548 -14.510 6.102 1.00 92.00 192 ALA A C 1
ATOM 1532 O O . ALA A 1 192 ? -4.534 -14.705 6.761 1.00 92.00 192 ALA A O 1
ATOM 1533 N N . THR A 1 193 ? -5.520 -14.228 4.795 1.00 93.19 193 THR A N 1
ATOM 1534 C CA . THR A 1 193 ? -4.299 -14.345 3.977 1.00 93.19 193 THR A CA 1
ATOM 1535 C C . THR A 1 193 ? -3.813 -13.026 3.387 1.00 93.19 193 THR A C 1
ATOM 1537 O O . THR A 1 193 ? -2.662 -12.957 2.980 1.00 93.19 193 THR A O 1
ATOM 1540 N N . GLN A 1 194 ? -4.667 -12.001 3.296 1.00 95.81 194 GLN A N 1
ATOM 1541 C CA . GLN A 1 194 ? -4.332 -10.726 2.644 1.00 95.81 194 GLN A CA 1
ATOM 1542 C C . GLN A 1 194 ? -4.466 -9.512 3.578 1.00 95.81 194 GLN A C 1
ATOM 1544 O O . GLN A 1 194 ? -4.130 -8.394 3.189 1.00 95.81 194 GLN A O 1
ATOM 1549 N N . ILE A 1 195 ? -4.946 -9.718 4.810 1.00 96.44 195 ILE A N 1
ATOM 1550 C CA . ILE A 1 195 ? -5.059 -8.676 5.832 1.00 96.44 195 ILE A CA 1
ATOM 1551 C C . ILE A 1 195 ? -4.156 -9.030 7.009 1.00 96.44 195 ILE A C 1
ATOM 1553 O O . ILE A 1 195 ? -4.423 -9.995 7.733 1.00 96.44 195 ILE A O 1
ATOM 1557 N N . PHE A 1 196 ? -3.121 -8.220 7.200 1.00 93.94 196 PHE A N 1
ATOM 1558 C CA . PHE A 1 196 ? -2.107 -8.360 8.238 1.00 93.94 196 PHE A CA 1
ATOM 1559 C C . PHE A 1 196 ? -2.335 -7.298 9.304 1.00 93.94 196 PHE A C 1
ATOM 1561 O O . PHE A 1 196 ? -2.534 -6.131 8.992 1.00 93.94 196 PHE A O 1
ATOM 1568 N N . ASP A 1 197 ? -2.346 -7.711 10.562 1.00 91.38 197 ASP A N 1
ATOM 1569 C CA . ASP A 1 197 ? -2.609 -6.844 11.704 1.00 91.38 197 ASP A CA 1
ATOM 1570 C C . ASP A 1 197 ? -1.295 -6.585 12.437 1.00 91.38 197 ASP A C 1
ATOM 1572 O O . ASP A 1 197 ? -0.740 -7.495 13.049 1.00 91.38 197 ASP A O 1
ATOM 1576 N N . ILE A 1 198 ? -0.796 -5.359 12.304 1.00 88.31 198 ILE A N 1
ATOM 1577 C CA . ILE A 1 198 ? 0.516 -4.915 12.763 1.00 88.31 198 ILE A CA 1
ATOM 1578 C C . ILE A 1 198 ? 0.293 -3.988 13.967 1.00 88.31 198 ILE A C 1
ATOM 1580 O O . ILE A 1 198 ? 0.007 -2.799 13.783 1.00 88.31 198 ILE A O 1
ATOM 1584 N N . PRO A 1 199 ? 0.345 -4.518 15.201 1.00 81.75 199 PRO A N 1
ATOM 1585 C CA . PRO A 1 199 ? 0.271 -3.694 16.401 1.00 81.75 199 PRO A CA 1
ATOM 1586 C C . PRO A 1 199 ? 1.537 -2.834 16.536 1.00 81.75 199 PRO A C 1
ATOM 1588 O O . PRO A 1 199 ? 2.599 -3.209 16.046 1.00 81.75 199 PRO A O 1
ATOM 1591 N N . GLU A 1 200 ? 1.450 -1.699 17.231 1.00 78.88 200 GLU A N 1
ATOM 1592 C CA . GLU A 1 200 ? 2.622 -0.866 17.554 1.00 78.88 200 GLU A CA 1
ATOM 1593 C C . GLU A 1 200 ? 3.370 -1.408 18.785 1.00 78.88 200 GLU A C 1
ATOM 1595 O O . GLU A 1 200 ? 3.589 -0.710 19.775 1.00 78.88 200 GLU A O 1
ATOM 1600 N N . ILE A 1 201 ? 3.730 -2.693 18.744 1.00 78.88 201 ILE A N 1
ATOM 1601 C CA . ILE A 1 201 ? 4.459 -3.388 19.809 1.00 78.88 201 ILE A CA 1
ATOM 1602 C C . ILE A 1 201 ? 5.741 -3.960 19.207 1.00 78.88 201 ILE A C 1
ATOM 1604 O O . ILE A 1 201 ? 5.701 -4.658 18.199 1.00 78.88 201 ILE A O 1
ATOM 1608 N N . ASP A 1 202 ? 6.876 -3.669 19.835 1.00 80.94 202 ASP A N 1
ATOM 1609 C CA . ASP A 1 202 ? 8.177 -4.220 19.452 1.00 80.94 202 ASP A CA 1
ATOM 1610 C C . ASP A 1 202 ? 8.350 -5.614 20.080 1.00 80.94 202 ASP A C 1
ATOM 1612 O O . ASP A 1 202 ? 8.910 -5.769 21.169 1.00 80.94 202 ASP A O 1
ATOM 1616 N N . ASP A 1 203 ? 7.750 -6.626 19.446 1.00 85.75 203 ASP A N 1
ATOM 1617 C CA . ASP A 1 203 ? 7.862 -8.025 19.851 1.00 85.75 203 ASP A CA 1
ATOM 1618 C C . ASP A 1 203 ? 8.070 -8.983 18.665 1.00 85.75 203 ASP A C 1
ATOM 1620 O O . ASP A 1 203 ? 7.771 -8.694 17.505 1.00 85.75 203 ASP A O 1
ATOM 1624 N N . ALA A 1 204 ? 8.562 -10.187 18.972 1.00 89.38 204 ALA A N 1
ATOM 1625 C CA . ALA A 1 204 ? 8.849 -11.207 17.963 1.00 89.38 204 ALA A CA 1
ATOM 1626 C C . ALA A 1 204 ? 7.598 -11.663 17.183 1.00 89.38 204 ALA A C 1
ATOM 1628 O O . ALA A 1 204 ? 7.709 -12.163 16.062 1.00 89.38 204 ALA A O 1
ATOM 1629 N N . ALA A 1 205 ? 6.405 -11.521 17.769 1.00 88.06 205 ALA A N 1
ATOM 1630 C CA . ALA A 1 205 ? 5.154 -11.852 17.096 1.00 88.06 205 ALA A CA 1
ATOM 1631 C C . ALA A 1 205 ? 4.824 -10.820 16.008 1.00 88.06 205 ALA A C 1
ATOM 1633 O O . ALA A 1 205 ? 4.411 -11.193 14.909 1.00 88.06 205 ALA A O 1
ATOM 1634 N N . THR A 1 206 ? 5.051 -9.539 16.287 1.00 85.81 206 THR A N 1
ATOM 1635 C CA . THR A 1 206 ? 4.871 -8.430 15.346 1.00 85.81 206 THR A CA 1
ATOM 1636 C C . THR A 1 206 ? 5.883 -8.517 14.210 1.00 85.81 206 THR A C 1
ATOM 1638 O O . THR A 1 206 ? 5.488 -8.428 13.045 1.00 85.81 206 THR A O 1
ATOM 1641 N N . ASP A 1 207 ? 7.147 -8.820 14.516 1.00 87.56 207 ASP A N 1
ATOM 1642 C CA . ASP A 1 207 ? 8.183 -9.080 13.507 1.00 87.56 207 ASP A CA 1
ATOM 1643 C C . ASP A 1 207 ? 7.795 -10.211 12.549 1.00 87.56 207 ASP A C 1
ATOM 1645 O O . ASP A 1 207 ? 7.986 -10.106 11.330 1.00 87.56 207 ASP A O 1
ATOM 1649 N N . LEU A 1 208 ? 7.219 -11.294 13.081 1.00 90.50 208 LEU A N 1
ATOM 1650 C CA . LEU A 1 208 ? 6.748 -12.415 12.273 1.00 90.50 208 LEU A CA 1
ATOM 1651 C C . LEU A 1 208 ? 5.606 -11.991 11.342 1.00 90.50 208 LEU A C 1
ATOM 1653 O O . LEU A 1 208 ? 5.645 -12.306 10.154 1.00 90.50 208 LEU A O 1
ATOM 1657 N N . VAL A 1 209 ? 4.630 -11.224 11.839 1.00 90.56 209 VAL A N 1
ATOM 1658 C CA . VAL A 1 209 ? 3.514 -10.724 11.015 1.00 90.56 209 VAL A CA 1
ATOM 1659 C C . VAL A 1 209 ? 4.008 -9.782 9.914 1.00 90.56 209 VAL A C 1
ATOM 1661 O O . VAL A 1 209 ? 3.553 -9.883 8.772 1.00 90.56 209 VAL A O 1
ATOM 1664 N N . ILE A 1 210 ? 4.954 -8.890 10.221 1.00 88.19 210 ILE A N 1
ATOM 1665 C CA . ILE A 1 210 ? 5.580 -8.006 9.227 1.00 88.19 210 ILE A CA 1
ATOM 1666 C C . ILE A 1 210 ? 6.331 -8.837 8.182 1.00 88.19 210 ILE A C 1
ATOM 1668 O O . ILE A 1 210 ? 6.201 -8.588 6.982 1.00 88.19 210 ILE A O 1
ATOM 1672 N N . THR A 1 211 ? 7.082 -9.848 8.618 1.00 89.94 211 THR A N 1
ATOM 1673 C CA . THR A 1 211 ? 7.824 -10.748 7.727 1.00 89.94 211 THR A CA 1
ATOM 1674 C C . THR A 1 211 ? 6.883 -11.511 6.796 1.00 89.94 211 THR A C 1
ATOM 1676 O O . THR A 1 211 ? 7.127 -11.553 5.588 1.00 89.94 211 THR A O 1
ATOM 1679 N N . ASP A 1 212 ? 5.780 -12.050 7.317 1.00 92.62 212 ASP A N 1
ATOM 1680 C CA . ASP A 1 212 ? 4.762 -12.745 6.526 1.00 92.62 212 ASP A CA 1
ATOM 1681 C C . ASP A 1 212 ? 4.082 -11.804 5.522 1.00 92.62 212 ASP A C 1
ATOM 1683 O O . ASP A 1 212 ? 3.911 -12.164 4.353 1.00 92.62 212 ASP A O 1
ATOM 1687 N N . MET A 1 213 ? 3.764 -10.571 5.931 1.00 93.25 213 MET A N 1
ATOM 1688 C CA . MET A 1 213 ? 3.216 -9.546 5.038 1.00 93.25 213 MET A CA 1
ATOM 1689 C C . MET A 1 213 ? 4.188 -9.214 3.900 1.00 93.25 213 MET A C 1
ATOM 1691 O O . MET A 1 213 ? 3.783 -9.140 2.734 1.00 93.25 213 MET A O 1
ATOM 1695 N N . LEU A 1 214 ? 5.466 -8.992 4.220 1.00 89.94 214 LEU A N 1
ATOM 1696 C CA . LEU A 1 214 ? 6.498 -8.677 3.233 1.00 89.94 214 LEU A CA 1
ATOM 1697 C C . LEU A 1 214 ? 6.712 -9.846 2.276 1.00 89.94 214 LEU A C 1
ATOM 1699 O O . LEU A 1 214 ? 6.771 -9.635 1.065 1.00 89.94 214 LEU A O 1
ATOM 1703 N N . ARG A 1 215 ? 6.761 -11.075 2.795 1.00 90.50 215 ARG A N 1
ATOM 1704 C CA . ARG A 1 215 ? 6.863 -12.290 1.987 1.00 90.50 215 ARG A CA 1
ATOM 1705 C C . ARG A 1 215 ? 5.693 -12.410 1.015 1.00 90.50 215 ARG A C 1
ATOM 1707 O O . ARG A 1 215 ? 5.931 -12.540 -0.183 1.00 90.50 215 ARG A O 1
ATOM 1714 N N . TYR A 1 216 ? 4.458 -12.307 1.506 1.00 93.00 216 TYR A N 1
ATOM 1715 C CA . TYR A 1 216 ? 3.261 -12.325 0.663 1.00 93.00 216 TYR A CA 1
ATOM 1716 C C . TYR A 1 216 ? 3.348 -11.244 -0.423 1.00 93.00 216 TYR A C 1
ATOM 1718 O O . TYR A 1 216 ? 3.158 -11.503 -1.610 1.00 93.00 216 TYR A O 1
ATOM 1726 N N . SER A 1 217 ? 3.720 -10.026 -0.033 1.00 91.25 217 SER A N 1
ATOM 1727 C CA . SER A 1 217 ? 3.805 -8.891 -0.953 1.00 91.25 217 SER A CA 1
ATOM 1728 C C . SER A 1 217 ? 4.880 -9.087 -2.030 1.00 91.25 217 SER A C 1
ATOM 1730 O O . SER A 1 217 ? 4.655 -8.733 -3.186 1.00 91.25 217 SER A O 1
ATOM 1732 N N . LEU A 1 218 ? 6.025 -9.688 -1.690 1.00 88.25 218 LEU A N 1
ATOM 1733 C CA . LEU A 1 218 ? 7.090 -10.027 -2.641 1.00 88.25 218 LEU A CA 1
ATOM 1734 C C . LEU A 1 218 ? 6.668 -11.133 -3.609 1.00 88.25 218 LEU A C 1
ATOM 1736 O O . LEU A 1 218 ? 6.868 -10.995 -4.816 1.00 88.25 218 LEU A O 1
ATOM 1740 N N . GLU A 1 219 ? 6.041 -12.197 -3.103 1.00 89.94 219 GLU A N 1
ATOM 1741 C CA . GLU A 1 219 ? 5.534 -13.300 -3.926 1.00 89.94 219 GLU A CA 1
ATOM 1742 C C . GLU A 1 219 ? 4.511 -12.807 -4.966 1.00 89.94 219 GLU A C 1
ATOM 1744 O O . GLU A 1 219 ? 4.476 -13.304 -6.095 1.00 89.94 219 GLU A O 1
ATOM 1749 N N . HIS A 1 220 ? 3.698 -11.804 -4.621 1.00 91.00 220 HIS A N 1
ATOM 1750 C CA . HIS A 1 220 ? 2.769 -11.167 -5.556 1.00 91.00 220 HIS A CA 1
ATOM 1751 C C . HIS A 1 220 ? 3.452 -10.135 -6.469 1.00 91.00 220 HIS A C 1
ATOM 1753 O O . HIS A 1 220 ? 3.185 -10.109 -7.672 1.00 91.00 220 HIS A O 1
ATOM 1759 N N . ALA A 1 221 ? 4.400 -9.341 -5.964 1.00 87.75 221 ALA A N 1
ATOM 1760 C CA . ALA A 1 221 ? 5.195 -8.431 -6.793 1.00 87.75 221 ALA A CA 1
ATOM 1761 C C . ALA A 1 221 ? 5.936 -9.160 -7.923 1.00 87.75 221 ALA A C 1
ATOM 1763 O O . ALA A 1 221 ? 6.010 -8.654 -9.046 1.00 87.75 221 ALA A O 1
ATOM 1764 N N . ASP A 1 222 ? 6.426 -10.368 -7.653 1.00 83.56 222 ASP A N 1
ATOM 1765 C CA . ASP A 1 222 ? 7.123 -11.208 -8.625 1.00 83.56 222 ASP A CA 1
ATOM 1766 C C . ASP A 1 222 ? 6.251 -11.609 -9.812 1.00 83.56 222 ASP A C 1
ATOM 1768 O O . ASP A 1 222 ? 6.704 -11.578 -10.962 1.00 83.56 222 ASP A O 1
ATOM 1772 N N . LYS A 1 223 ? 4.978 -11.926 -9.558 1.00 85.50 223 LYS A N 1
ATOM 1773 C CA . LYS A 1 223 ? 3.996 -12.264 -10.604 1.00 85.50 223 LYS A CA 1
ATOM 1774 C C . LYS A 1 223 ? 3.738 -11.082 -11.542 1.00 85.50 223 LYS A C 1
ATOM 1776 O O . LYS A 1 223 ? 3.447 -11.276 -12.729 1.00 85.50 223 LYS A O 1
ATOM 1781 N N . ASN A 1 224 ? 3.909 -9.865 -11.025 1.00 84.38 224 ASN A N 1
ATOM 1782 C CA . ASN A 1 224 ? 3.666 -8.608 -11.730 1.00 84.38 224 ASN A CA 1
ATOM 1783 C C . ASN A 1 224 ? 4.873 -8.096 -12.517 1.00 84.38 224 ASN A C 1
ATOM 1785 O O . ASN A 1 224 ? 4.780 -7.081 -13.217 1.00 84.38 224 ASN A O 1
ATOM 1789 N N . LEU A 1 225 ? 6.001 -8.808 -12.474 1.00 79.06 225 LEU A N 1
ATOM 1790 C CA . LEU A 1 225 ? 7.143 -8.479 -13.309 1.00 79.06 225 LEU A CA 1
ATOM 1791 C C . LEU A 1 225 ? 6.814 -8.714 -14.795 1.00 79.06 225 LEU A C 1
ATOM 1793 O O . LEU A 1 225 ? 6.152 -9.695 -15.168 1.00 79.06 225 LEU A O 1
ATOM 1797 N N . PRO A 1 226 ? 7.281 -7.825 -15.693 1.00 67.06 226 PRO A N 1
ATOM 1798 C CA . PRO A 1 226 ? 7.102 -8.022 -17.120 1.00 67.06 226 PRO A CA 1
ATOM 1799 C C . PRO A 1 226 ? 7.739 -9.357 -17.518 1.00 67.06 226 PRO A C 1
ATOM 1801 O O . PRO A 1 226 ? 8.947 -9.547 -17.391 1.00 67.06 226 PRO A O 1
ATOM 1804 N N . HIS A 1 227 ? 6.915 -10.295 -17.994 1.00 57.78 227 HIS A N 1
ATOM 1805 C CA . HIS A 1 227 ? 7.376 -11.622 -18.387 1.00 57.78 227 HIS A CA 1
ATOM 1806 C C . HIS A 1 227 ? 8.534 -11.504 -19.392 1.00 57.78 227 HIS A C 1
ATOM 1808 O O . HIS A 1 227 ? 8.452 -10.746 -20.368 1.00 57.78 227 HIS A O 1
ATOM 1814 N N . LYS A 1 228 ? 9.586 -12.313 -19.191 1.00 51.41 228 LYS A N 1
ATOM 1815 C CA . LYS A 1 228 ? 10.805 -12.403 -20.027 1.00 51.41 228 LYS A CA 1
ATOM 1816 C C . LYS A 1 228 ? 10.543 -12.617 -21.533 1.00 51.41 228 LYS A C 1
ATOM 1818 O O . LYS A 1 228 ? 11.462 -12.494 -22.337 1.00 51.41 228 LYS A O 1
ATOM 1823 N N . ASN A 1 229 ? 9.299 -12.843 -21.957 1.00 48.41 229 ASN A N 1
ATOM 1824 C CA . ASN A 1 229 ? 8.879 -12.958 -23.357 1.00 48.41 229 ASN A CA 1
ATOM 1825 C C . ASN A 1 229 ? 9.252 -11.756 -24.244 1.00 48.41 229 ASN A C 1
ATOM 1827 O O . ASN A 1 229 ? 9.393 -11.929 -25.455 1.00 48.41 229 ASN A O 1
ATOM 1831 N N . LYS A 1 230 ? 9.452 -10.549 -23.691 1.00 47.12 230 LYS A N 1
ATOM 1832 C CA . LYS A 1 230 ? 9.990 -9.419 -24.480 1.00 47.12 230 LYS A CA 1
ATOM 1833 C C . LYS A 1 230 ? 11.421 -9.673 -24.962 1.00 47.12 230 LYS A C 1
ATOM 1835 O O . LYS A 1 230 ? 11.756 -9.297 -26.080 1.00 47.12 230 LYS A O 1
ATOM 1840 N N . ILE A 1 231 ? 12.235 -10.346 -24.152 1.00 50.38 231 ILE A N 1
ATOM 1841 C CA . ILE A 1 231 ? 13.624 -10.663 -24.482 1.00 50.38 231 ILE A CA 1
ATOM 1842 C C . ILE A 1 231 ? 13.656 -11.728 -25.589 1.00 50.38 231 ILE A C 1
ATOM 1844 O O . ILE A 1 231 ? 14.289 -11.512 -26.618 1.00 50.38 231 ILE A O 1
ATOM 1848 N N . VAL A 1 232 ? 12.871 -12.805 -25.459 1.00 53.06 232 VAL A N 1
ATOM 1849 C CA . VAL A 1 232 ? 12.777 -13.876 -26.476 1.00 53.06 232 VAL A CA 1
ATOM 1850 C C . VAL A 1 232 ? 12.287 -13.343 -27.831 1.00 53.06 232 VAL A C 1
ATOM 1852 O O . VAL A 1 232 ? 12.856 -13.671 -28.871 1.00 53.06 232 VAL A O 1
ATOM 1855 N N . LYS A 1 233 ? 11.283 -12.451 -27.838 1.00 52.19 233 LYS A N 1
ATOM 1856 C CA . LYS A 1 233 ? 10.800 -11.803 -29.072 1.00 52.19 233 LYS A CA 1
ATOM 1857 C C . LYS A 1 233 ? 11.864 -10.926 -29.738 1.00 52.19 233 LYS A C 1
ATOM 1859 O O . LYS A 1 233 ? 11.909 -10.864 -30.964 1.00 52.19 233 LYS A O 1
ATOM 1864 N N . ASN A 1 234 ? 12.715 -10.260 -28.959 1.00 60.75 234 ASN A N 1
ATOM 1865 C CA . ASN A 1 234 ? 13.798 -9.445 -29.504 1.00 60.75 234 ASN A CA 1
ATOM 1866 C C . ASN A 1 234 ? 14.911 -10.314 -30.104 1.00 60.75 234 ASN A C 1
ATOM 1868 O O . ASN A 1 234 ? 15.368 -10.011 -31.202 1.00 60.75 234 ASN A O 1
ATOM 1872 N N . TYR A 1 235 ? 15.270 -11.431 -29.464 1.00 66.88 235 TYR A N 1
ATOM 1873 C CA . TYR A 1 235 ? 16.215 -12.394 -30.041 1.00 66.88 235 TYR A CA 1
ATOM 1874 C C . TYR A 1 235 ? 15.700 -12.995 -31.351 1.00 66.88 235 TYR A C 1
ATOM 1876 O O . TYR A 1 235 ? 16.442 -13.030 -32.328 1.00 66.88 235 TYR A O 1
ATOM 1884 N N . ALA A 1 236 ? 14.421 -13.375 -31.416 1.00 66.62 236 ALA A N 1
ATOM 1885 C CA . ALA A 1 236 ? 13.817 -13.878 -32.649 1.00 66.62 236 ALA A CA 1
ATOM 1886 C C . ALA A 1 236 ? 13.860 -12.836 -33.785 1.00 66.62 236 ALA A C 1
ATOM 1888 O O . ALA A 1 236 ? 14.219 -13.163 -34.913 1.00 66.62 236 ALA A O 1
ATOM 1889 N N . LYS A 1 237 ? 13.570 -11.560 -33.492 1.00 69.94 237 LYS A N 1
ATOM 1890 C CA . LYS A 1 237 ? 13.671 -10.470 -34.481 1.00 69.94 237 LYS A CA 1
ATOM 1891 C C . LYS A 1 237 ? 15.104 -10.237 -34.959 1.00 69.94 237 LYS A C 1
ATOM 1893 O O . LYS A 1 237 ? 15.314 -10.049 -36.154 1.00 69.94 237 LYS A O 1
ATOM 1898 N N . ILE A 1 238 ? 16.075 -10.263 -34.046 1.00 79.69 238 ILE A N 1
ATOM 1899 C CA . ILE A 1 238 ? 17.496 -10.116 -34.385 1.00 79.69 238 ILE A CA 1
ATOM 1900 C C . ILE A 1 238 ? 17.950 -11.288 -35.261 1.00 79.69 238 ILE A C 1
ATOM 1902 O O . ILE A 1 238 ? 18.602 -11.060 -36.274 1.00 79.69 238 ILE A O 1
ATOM 1906 N N . GLN A 1 239 ? 17.554 -12.522 -34.939 1.00 79.44 239 GLN A N 1
ATOM 1907 C CA . GLN A 1 239 ? 17.886 -13.690 -35.759 1.00 79.44 239 GLN A CA 1
ATOM 1908 C C . GLN A 1 239 ? 17.289 -13.611 -37.168 1.00 79.44 239 GLN A C 1
ATOM 1910 O O . GLN A 1 239 ? 17.999 -13.872 -38.137 1.00 79.44 239 GLN A O 1
ATOM 1915 N N . VAL A 1 240 ? 16.028 -13.188 -37.305 1.00 83.94 240 VAL A N 1
ATOM 1916 C CA . VAL A 1 240 ? 15.402 -12.979 -38.623 1.00 83.94 240 VAL A CA 1
ATOM 1917 C C . VAL A 1 240 ? 16.121 -11.879 -39.410 1.00 83.94 240 VAL A C 1
ATOM 1919 O O . VAL A 1 240 ? 16.390 -12.053 -40.595 1.00 83.94 240 VAL A O 1
ATOM 1922 N N . MET A 1 241 ? 16.492 -10.772 -38.761 1.00 88.06 241 MET A N 1
ATOM 1923 C CA . MET A 1 241 ? 17.244 -9.688 -39.402 1.00 88.06 241 MET A CA 1
ATOM 1924 C C . MET A 1 241 ? 18.621 -10.160 -39.892 1.00 88.06 241 MET A C 1
ATOM 1926 O O . MET A 1 241 ? 18.992 -9.882 -41.030 1.00 88.06 241 MET A O 1
ATOM 1930 N N . VAL A 1 242 ? 19.358 -10.912 -39.069 1.00 91.31 242 VAL A N 1
ATOM 1931 C CA . VAL A 1 242 ? 20.662 -11.483 -39.444 1.00 91.31 242 VAL A CA 1
ATOM 1932 C C . VAL A 1 242 ? 20.515 -12.441 -40.627 1.00 91.31 242 VAL A C 1
ATOM 1934 O O . VAL A 1 242 ? 21.284 -12.338 -41.582 1.00 91.31 242 VAL A O 1
ATOM 1937 N N . LEU A 1 243 ? 19.502 -13.314 -40.618 1.00 91.31 243 LEU A N 1
ATOM 1938 C CA . LEU A 1 243 ? 19.232 -14.233 -41.726 1.00 91.31 243 LEU A CA 1
ATOM 1939 C C . LEU A 1 243 ? 18.951 -13.481 -43.038 1.00 91.31 243 LEU A C 1
ATOM 1941 O O . LEU A 1 243 ? 19.510 -13.829 -44.077 1.00 91.31 243 LEU A O 1
ATOM 1945 N N . MET A 1 244 ? 18.151 -12.412 -42.991 1.00 90.56 244 MET A N 1
ATOM 1946 C CA . MET A 1 244 ? 17.871 -11.572 -44.162 1.00 90.56 244 MET A CA 1
ATOM 1947 C C . MET A 1 244 ? 19.130 -10.880 -44.700 1.00 90.56 244 MET A C 1
ATOM 1949 O O . MET A 1 244 ? 19.342 -10.851 -45.913 1.00 90.56 244 MET A O 1
ATOM 1953 N N . CYS A 1 245 ? 20.000 -10.374 -43.820 1.00 92.12 245 CYS A N 1
ATOM 1954 C CA . CYS A 1 245 ? 21.282 -9.794 -44.222 1.00 92.12 245 CYS A CA 1
ATOM 1955 C C . CYS A 1 245 ? 22.191 -10.824 -44.909 1.00 92.12 245 CYS A C 1
ATOM 1957 O O . CYS A 1 245 ? 22.797 -10.516 -45.934 1.00 92.12 245 CYS A O 1
ATOM 1959 N N . VAL A 1 246 ? 22.258 -12.057 -44.392 1.00 93.31 246 VAL A N 1
ATOM 1960 C CA . VAL A 1 246 ? 23.042 -13.144 -45.004 1.00 93.31 246 VAL A CA 1
ATOM 1961 C C . VAL A 1 246 ? 22.513 -13.484 -46.400 1.00 93.31 246 VAL A C 1
ATOM 1963 O O . VAL A 1 246 ? 23.299 -13.579 -47.342 1.00 93.31 246 VAL A O 1
ATOM 1966 N N . LEU A 1 247 ? 21.192 -13.596 -46.569 1.00 92.94 247 LEU A N 1
ATOM 1967 C CA . LEU A 1 247 ? 20.578 -13.861 -47.876 1.00 92.94 247 LEU A CA 1
ATOM 1968 C C . LEU A 1 247 ? 20.871 -12.747 -48.895 1.00 92.94 247 LEU A C 1
ATOM 1970 O O . LEU A 1 247 ? 21.179 -13.041 -50.051 1.00 92.94 247 LEU A O 1
ATOM 1974 N N . LEU A 1 248 ? 20.847 -11.480 -48.469 1.00 92.88 248 LEU A N 1
ATOM 1975 C CA . LEU A 1 248 ? 21.214 -10.342 -49.321 1.00 92.88 248 LEU A CA 1
ATOM 1976 C C . LEU A 1 248 ? 22.688 -10.383 -49.739 1.00 92.88 248 LEU A C 1
ATOM 1978 O O . LEU A 1 248 ? 22.999 -10.149 -50.908 1.00 92.88 248 LEU A O 1
ATOM 1982 N N . LEU A 1 249 ? 23.597 -10.716 -48.819 1.00 92.62 249 LEU A N 1
ATOM 1983 C CA . LEU A 1 249 ? 25.023 -10.865 -49.126 1.00 92.62 249 LEU A CA 1
ATOM 1984 C C . LEU A 1 249 ? 25.268 -11.991 -50.140 1.00 92.62 249 LEU A C 1
ATOM 1986 O O . LEU A 1 249 ? 26.039 -11.804 -51.082 1.00 92.62 249 LEU A O 1
ATOM 1990 N N . ILE A 1 250 ? 24.569 -13.122 -49.999 1.00 92.44 250 ILE A N 1
ATOM 1991 C CA . ILE A 1 250 ? 24.630 -14.231 -50.963 1.00 92.44 250 ILE A CA 1
ATOM 1992 C C . ILE A 1 250 ? 24.122 -13.772 -52.336 1.00 92.44 250 ILE A C 1
ATOM 1994 O O . ILE A 1 250 ? 24.800 -13.988 -53.340 1.00 92.44 250 ILE A O 1
ATOM 1998 N N . ALA A 1 251 ? 22.976 -13.089 -52.399 1.00 92.00 251 ALA A N 1
ATOM 1999 C CA . ALA A 1 251 ? 22.416 -12.589 -53.656 1.00 92.00 251 ALA A CA 1
ATOM 2000 C C . ALA A 1 251 ? 23.348 -11.583 -54.361 1.00 92.00 251 ALA A C 1
ATOM 2002 O O . ALA A 1 251 ? 23.536 -11.649 -55.582 1.00 92.00 251 ALA A O 1
ATOM 2003 N N . MET A 1 252 ? 23.989 -10.687 -53.602 1.00 90.88 252 MET A N 1
ATOM 2004 C CA . MET A 1 252 ? 24.99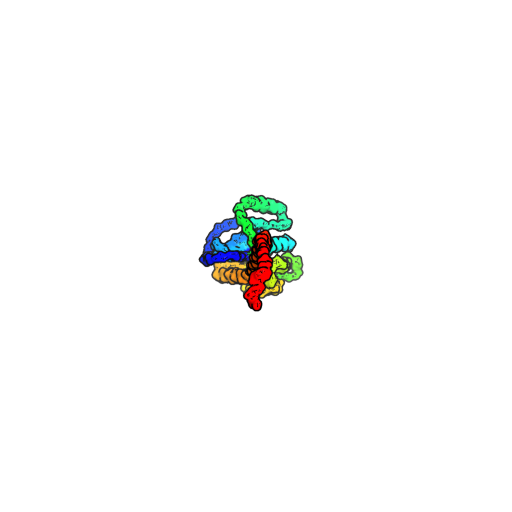5 -9.762 -54.134 1.00 90.88 252 MET A CA 1
ATOM 2005 C C . MET A 1 252 ? 26.243 -10.498 -54.634 1.00 90.88 252 MET A C 1
ATOM 2007 O O . MET A 1 252 ? 26.732 -10.192 -55.723 1.00 90.88 252 MET A O 1
ATOM 2011 N N . GLY A 1 253 ? 26.721 -11.503 -53.893 1.00 88.81 253 GLY A N 1
ATOM 2012 C CA . GLY A 1 253 ? 27.835 -12.357 -54.312 1.00 88.81 253 GLY A CA 1
ATOM 2013 C C . GLY A 1 253 ? 27.543 -13.094 -55.621 1.00 88.81 253 GLY A C 1
ATOM 2014 O O . GLY A 1 253 ? 28.352 -13.056 -56.549 1.00 88.81 253 GLY A O 1
ATOM 2015 N N . MET A 1 254 ? 26.349 -13.680 -55.748 1.00 89.06 254 MET A N 1
ATOM 2016 C CA . MET A 1 254 ? 25.899 -14.347 -56.975 1.00 89.06 254 MET A CA 1
ATOM 2017 C C . MET A 1 254 ? 25.799 -13.374 -58.157 1.00 89.06 254 MET A C 1
ATOM 2019 O O . MET A 1 254 ? 26.266 -13.685 -59.254 1.00 89.06 254 MET A O 1
ATOM 2023 N N . SER A 1 255 ? 25.276 -12.167 -57.929 1.00 84.50 255 SER A N 1
ATOM 2024 C CA . SER A 1 255 ? 25.194 -11.117 -58.956 1.00 84.50 255 SER A CA 1
ATOM 2025 C C . SER A 1 255 ? 26.580 -10.656 -59.426 1.00 84.50 255 SER A C 1
ATOM 2027 O O . SER A 1 255 ? 26.795 -10.393 -60.612 1.00 84.50 255 SER A O 1
ATOM 2029 N N . PHE A 1 256 ? 27.551 -10.578 -58.512 1.00 84.38 256 PHE A N 1
ATOM 2030 C CA . PHE A 1 256 ? 28.935 -10.230 -58.834 1.00 84.38 256 PHE A CA 1
ATOM 2031 C C . PHE A 1 256 ? 29.633 -11.334 -59.645 1.00 84.38 256 PHE A C 1
ATOM 2033 O O . PHE A 1 256 ? 30.310 -11.043 -60.635 1.00 84.38 256 PHE A O 1
ATOM 2040 N N . LEU A 1 257 ? 29.420 -12.603 -59.280 1.00 80.62 257 LEU A N 1
ATOM 2041 C CA . LEU A 1 257 ? 29.931 -13.761 -60.020 1.00 80.62 257 LEU A CA 1
ATOM 2042 C C . LEU A 1 257 ? 29.345 -13.839 -61.436 1.00 80.62 257 LEU A C 1
ATOM 2044 O O . LEU A 1 257 ? 30.092 -14.064 -62.389 1.00 80.62 257 LEU A O 1
ATOM 2048 N N . GLN A 1 258 ? 28.046 -13.574 -61.603 1.00 77.00 258 GLN A N 1
ATOM 2049 C CA . GLN A 1 258 ? 27.402 -13.513 -62.921 1.00 77.00 258 GLN A CA 1
ATOM 2050 C C . GLN A 1 258 ? 27.978 -12.398 -63.804 1.00 77.00 258 GLN A C 1
ATOM 2052 O O . GLN A 1 258 ? 28.271 -12.642 -64.975 1.00 77.00 258 GLN A O 1
ATOM 2057 N N . LYS A 1 259 ? 28.213 -11.196 -63.254 1.00 76.25 259 LYS A N 1
ATOM 2058 C CA . LYS A 1 259 ? 28.862 -10.094 -63.992 1.00 76.25 259 LYS A CA 1
ATOM 2059 C C . LYS A 1 259 ? 30.286 -10.453 -64.428 1.00 76.25 259 LYS A C 1
ATOM 2061 O O . LYS A 1 259 ? 30.656 -10.189 -65.571 1.00 76.25 259 LYS A O 1
ATOM 2066 N N . ARG A 1 260 ? 31.068 -11.109 -63.562 1.00 71.88 260 ARG A N 1
ATOM 2067 C CA . ARG A 1 260 ? 32.407 -11.617 -63.915 1.00 71.88 260 ARG A CA 1
ATOM 2068 C C . ARG A 1 260 ? 32.357 -12.698 -64.995 1.00 71.88 260 ARG A C 1
ATOM 2070 O O . ARG A 1 260 ? 33.165 -12.655 -65.916 1.00 71.88 260 ARG A O 1
ATOM 2077 N N . ALA A 1 261 ? 31.401 -13.622 -64.929 1.00 66.06 261 ALA A N 1
ATOM 2078 C CA . ALA A 1 261 ? 31.225 -14.660 -65.943 1.00 66.06 261 ALA A CA 1
ATOM 2079 C C . ALA A 1 261 ? 30.794 -14.089 -67.308 1.00 66.06 261 ALA A C 1
ATOM 2081 O O . ALA A 1 261 ? 31.223 -14.596 -68.343 1.00 66.06 261 ALA A O 1
ATOM 2082 N N . HIS A 1 262 ? 29.993 -13.017 -67.325 1.00 59.56 262 HIS A N 1
ATOM 2083 C CA . HIS A 1 262 ? 29.617 -12.319 -68.558 1.00 59.56 262 HIS A CA 1
ATOM 2084 C C . HIS A 1 262 ? 30.774 -11.517 -69.167 1.00 59.56 262 HIS A C 1
ATOM 2086 O O . HIS A 1 262 ? 30.959 -11.566 -70.381 1.00 59.56 262 HIS A O 1
ATOM 2092 N N . HIS A 1 263 ? 31.595 -10.840 -68.358 1.00 55.88 263 HIS A N 1
ATOM 2093 C CA . HIS A 1 263 ? 32.799 -10.171 -68.869 1.00 55.88 263 HIS A CA 1
ATOM 2094 C C . HIS A 1 263 ? 33.913 -11.147 -69.275 1.00 55.88 263 HIS A C 1
ATOM 2096 O O . HIS A 1 263 ? 34.645 -10.868 -70.220 1.00 55.88 263 HIS A O 1
ATOM 2102 N N . GLY A 1 264 ? 33.998 -12.324 -68.648 1.00 51.62 264 GLY A N 1
ATOM 2103 C CA . GLY A 1 264 ? 34.922 -13.392 -69.047 1.00 51.62 264 GLY A CA 1
ATOM 2104 C C . GLY A 1 264 ? 34.582 -14.067 -70.384 1.00 51.62 264 GLY A C 1
ATOM 2105 O O . GLY A 1 264 ? 35.444 -14.717 -70.965 1.00 51.62 264 GLY A O 1
ATOM 2106 N N . ARG A 1 265 ? 33.362 -13.891 -70.916 1.00 49.47 265 ARG A N 1
ATOM 2107 C CA . ARG A 1 265 ? 32.970 -14.358 -72.265 1.00 49.47 265 ARG A CA 1
ATOM 2108 C C . ARG A 1 265 ? 33.236 -13.334 -73.377 1.00 49.47 265 ARG A C 1
ATOM 2110 O O . ARG A 1 265 ? 32.867 -13.581 -74.517 1.00 49.47 265 ARG A O 1
ATOM 2117 N N . GLY A 1 266 ? 33.883 -12.205 -73.070 1.00 46.62 266 GLY A N 1
ATOM 2118 C CA . GLY A 1 266 ? 34.305 -11.206 -74.062 1.00 46.62 266 GLY A CA 1
ATOM 2119 C C . GLY A 1 266 ? 35.606 -11.543 -74.804 1.00 46.62 266 GLY A C 1
ATOM 2120 O O . GLY A 1 266 ? 36.006 -10.798 -75.692 1.00 46.62 266 GLY A O 1
ATOM 2121 N N . TRP A 1 267 ? 36.268 -12.653 -74.464 1.00 46.00 267 TRP A N 1
ATOM 2122 C CA . TRP A 1 267 ? 37.520 -13.084 -75.091 1.00 46.00 267 TRP A CA 1
ATOM 2123 C C . TRP A 1 267 ? 37.459 -14.566 -75.470 1.00 46.00 267 TRP A C 1
ATOM 2125 O O . TRP A 1 267 ? 38.155 -15.418 -74.930 1.00 46.00 267 TRP A O 1
ATOM 2135 N N . THR A 1 268 ? 36.596 -14.893 -76.429 1.00 45.88 268 THR A N 1
ATOM 2136 C CA . THR A 1 268 ? 36.768 -16.106 -77.234 1.00 45.88 268 THR A CA 1
ATOM 2137 C C . THR A 1 268 ? 37.344 -15.707 -78.584 1.00 45.88 268 THR A C 1
ATOM 2139 O O . THR A 1 268 ? 36.625 -15.255 -79.468 1.00 45.88 268 THR A O 1
ATOM 2142 N N . ASN A 1 269 ? 38.670 -15.823 -78.662 1.00 46.22 269 ASN A N 1
ATOM 2143 C CA . ASN A 1 269 ? 39.514 -16.084 -79.826 1.00 46.22 269 ASN A CA 1
ATOM 2144 C C . ASN A 1 269 ? 38.839 -15.993 -81.206 1.00 46.22 269 ASN A C 1
ATOM 2146 O O . ASN A 1 269 ? 38.065 -16.868 -81.594 1.00 46.22 269 ASN A O 1
ATOM 2150 N N . HIS A 1 270 ? 39.283 -15.025 -82.011 1.00 47.22 270 HIS A N 1
ATOM 2151 C CA . HIS A 1 270 ? 39.358 -15.202 -83.459 1.00 47.22 270 HIS A CA 1
ATOM 2152 C C . HIS A 1 270 ? 40.304 -16.378 -83.750 1.00 47.22 270 HIS A C 1
ATOM 2154 O O . HIS A 1 270 ? 41.507 -16.200 -83.919 1.00 47.22 270 HIS A O 1
ATOM 2160 N N . ALA A 1 271 ? 39.766 -17.596 -83.757 1.00 45.38 271 ALA A N 1
ATOM 2161 C CA . ALA A 1 271 ? 40.441 -18.746 -84.328 1.00 45.38 271 ALA A CA 1
ATOM 2162 C C . ALA A 1 271 ? 40.312 -18.650 -85.853 1.00 45.38 271 ALA A C 1
ATOM 2164 O O . ALA A 1 271 ? 39.215 -18.694 -86.413 1.00 45.38 271 ALA A O 1
ATOM 2165 N N . SER A 1 272 ? 41.450 -18.459 -86.508 1.00 53.56 272 SER A N 1
ATOM 2166 C CA . SER A 1 272 ? 41.634 -18.505 -87.953 1.00 53.56 272 SER A CA 1
ATOM 2167 C C . SER A 1 272 ? 40.997 -19.772 -88.532 1.00 53.56 272 SER A C 1
ATOM 2169 O O . SER A 1 272 ? 41.275 -20.877 -88.067 1.00 53.56 272 SER A O 1
ATOM 2171 N N . LYS A 1 273 ? 40.160 -19.623 -89.565 1.00 43.31 273 LYS A N 1
ATOM 2172 C CA . LYS A 1 273 ? 39.720 -20.741 -90.415 1.00 43.31 273 LYS A CA 1
ATOM 2173 C C . LYS A 1 273 ? 40.961 -21.477 -90.950 1.00 43.31 273 LYS A C 1
ATOM 2175 O O . LYS A 1 273 ? 41.806 -20.808 -91.545 1.00 43.31 273 LYS A O 1
ATOM 2180 N N . PRO A 1 274 ? 41.082 -22.807 -90.809 1.00 50.25 274 PRO A N 1
ATOM 2181 C CA . PRO A 1 274 ? 42.065 -23.552 -91.579 1.00 50.25 274 PRO A CA 1
ATOM 2182 C C . PRO A 1 274 ? 41.615 -23.584 -93.046 1.00 50.25 274 PRO A C 1
ATOM 2184 O O . PRO A 1 274 ? 40.493 -23.986 -93.358 1.00 50.25 274 PRO A O 1
ATOM 2187 N N . ASP A 1 275 ? 42.488 -23.113 -93.933 1.0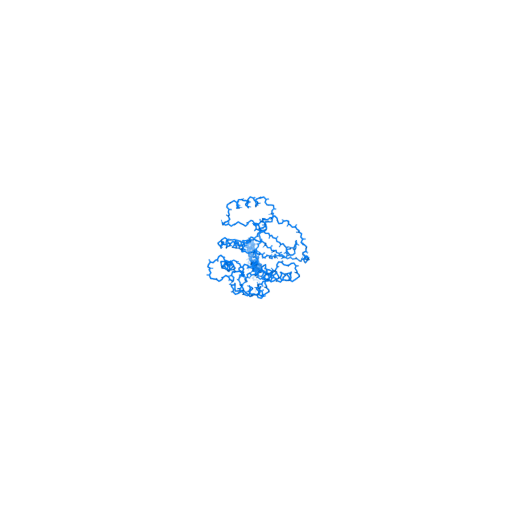0 55.06 275 ASP A N 1
ATOM 2188 C CA . ASP A 1 275 ? 42.342 -23.208 -95.384 1.00 55.06 275 ASP A CA 1
ATOM 2189 C C . ASP A 1 275 ? 42.485 -24.680 -95.799 1.00 55.06 275 ASP A C 1
ATOM 2191 O O . ASP A 1 275 ? 43.585 -25.218 -95.922 1.00 55.06 275 ASP A O 1
ATOM 2195 N N . LEU A 1 276 ? 41.353 -25.369 -95.940 1.00 54.66 276 LEU A N 1
ATOM 2196 C CA . LEU A 1 276 ? 41.283 -26.742 -96.434 1.00 54.66 276 LEU A CA 1
ATOM 2197 C C . LEU A 1 276 ? 41.407 -26.729 -97.965 1.00 54.66 276 LEU A C 1
ATOM 2199 O O . LEU A 1 276 ? 40.435 -26.902 -98.702 1.00 54.66 276 LEU A O 1
ATOM 2203 N N . ARG A 1 277 ? 42.633 -26.526 -98.455 1.00 54.44 277 ARG A N 1
ATOM 2204 C CA . ARG A 1 277 ? 42.996 -26.789 -99.853 1.00 54.44 277 ARG A CA 1
ATOM 2205 C C . ARG A 1 277 ? 43.041 -28.300 -100.085 1.00 54.44 277 ARG A C 1
ATOM 2207 O O . ARG A 1 277 ? 44.063 -28.947 -99.884 1.00 54.44 277 ARG A O 1
ATOM 2214 N N . ILE A 1 278 ? 41.916 -28.864 -100.516 1.00 68.19 278 ILE A N 1
ATOM 2215 C CA . ILE A 1 278 ? 41.840 -30.246 -101.003 1.00 68.19 278 ILE A CA 1
ATOM 2216 C C . ILE A 1 278 ? 42.581 -30.318 -102.345 1.00 68.19 278 ILE A C 1
ATOM 2218 O O . ILE A 1 278 ? 42.142 -29.739 -103.342 1.00 68.19 278 ILE A O 1
ATOM 2222 N N . ASN A 1 279 ? 43.719 -31.013 -102.371 1.00 70.25 279 ASN A N 1
ATOM 2223 C CA . ASN A 1 279 ? 44.496 -31.244 -103.584 1.00 70.25 279 ASN A CA 1
ATOM 2224 C C . ASN A 1 279 ? 43.954 -32.469 -104.337 1.00 70.25 279 ASN A C 1
ATOM 2226 O O . ASN A 1 279 ? 44.369 -33.604 -104.118 1.00 70.25 279 ASN A O 1
ATOM 2230 N N . TRP A 1 280 ? 43.010 -32.230 -105.246 1.00 68.44 280 TRP A N 1
ATOM 2231 C CA . TRP A 1 280 ? 42.349 -33.270 -106.043 1.00 68.44 280 TRP A CA 1
ATOM 2232 C C . TRP A 1 280 ? 43.292 -34.100 -106.936 1.00 68.44 280 TRP A C 1
ATOM 2234 O O . TRP A 1 280 ? 42.884 -35.152 -107.429 1.00 68.44 280 TRP A O 1
ATOM 2244 N N . HIS A 1 281 ? 44.539 -33.665 -107.153 1.00 66.31 281 HIS A N 1
ATOM 2245 C CA . HIS A 1 281 ? 45.500 -34.383 -107.994 1.00 66.31 281 HIS A CA 1
ATOM 2246 C C . HIS A 1 281 ? 46.187 -35.567 -107.293 1.00 66.31 281 HIS A C 1
ATOM 2248 O O . HIS A 1 281 ? 46.604 -36.489 -107.987 1.00 66.31 281 HIS A O 1
ATOM 2254 N N . GLU A 1 282 ? 46.233 -35.615 -105.956 1.00 66.06 282 GLU A N 1
ATOM 2255 C CA . GLU A 1 282 ? 46.807 -36.756 -105.210 1.00 66.06 282 GLU A CA 1
ATOM 2256 C C . GLU A 1 282 ? 45.876 -37.982 -105.146 1.00 66.06 282 GLU A C 1
ATOM 2258 O O . GLU A 1 282 ? 46.326 -39.093 -104.883 1.00 66.06 282 GLU A O 1
ATOM 2263 N N . ILE A 1 283 ? 44.580 -37.819 -105.433 1.00 67.00 283 ILE A N 1
ATOM 2264 C CA . ILE A 1 283 ? 43.565 -38.872 -105.233 1.00 67.00 283 ILE A CA 1
ATOM 2265 C C . ILE A 1 283 ? 43.451 -39.823 -106.450 1.00 67.00 283 ILE A C 1
ATOM 2267 O O . ILE A 1 283 ? 42.827 -40.877 -106.364 1.00 67.00 283 ILE A O 1
ATOM 2271 N N . ARG A 1 284 ? 44.082 -39.515 -107.595 1.00 59.16 284 ARG A N 1
ATOM 2272 C CA . ARG A 1 284 ? 43.901 -40.276 -108.855 1.00 59.16 284 ARG A CA 1
ATOM 2273 C C . ARG A 1 284 ? 44.741 -41.552 -109.013 1.00 59.16 284 ARG A C 1
ATOM 2275 O O . ARG A 1 284 ? 44.652 -42.177 -110.062 1.00 59.16 284 ARG A O 1
ATOM 2282 N N . HIS A 1 285 ? 45.526 -41.959 -108.016 1.00 60.69 285 HIS A N 1
ATOM 2283 C CA . HIS A 1 285 ? 46.407 -43.138 -108.126 1.00 60.69 285 HIS A CA 1
ATOM 2284 C C . HIS A 1 285 ? 46.032 -44.302 -107.194 1.00 60.69 285 HIS A C 1
ATOM 2286 O O . HIS A 1 285 ? 46.838 -45.207 -107.003 1.00 60.69 285 HIS A O 1
ATOM 2292 N N . LEU A 1 286 ? 44.831 -44.284 -106.606 1.00 59.00 286 LEU A N 1
ATOM 2293 C CA . LEU A 1 286 ? 44.379 -45.297 -105.640 1.00 59.00 286 LEU A CA 1
ATOM 2294 C C . LEU A 1 286 ? 43.215 -46.185 -106.123 1.00 59.00 286 LEU A C 1
ATOM 2296 O O . LEU A 1 286 ? 42.580 -46.833 -105.294 1.00 59.00 286 LEU A O 1
ATOM 2300 N N . TRP A 1 287 ? 42.974 -46.266 -107.436 1.00 53.22 287 TRP A N 1
ATOM 2301 C CA . TRP A 1 287 ? 42.142 -47.304 -108.063 1.00 53.22 287 TRP A CA 1
ATOM 2302 C C . TRP A 1 287 ? 42.763 -47.779 -109.373 1.00 53.22 287 TRP A C 1
ATOM 2304 O O . TRP A 1 287 ? 43.153 -46.900 -110.176 1.00 53.22 287 TRP A O 1
#

pLDDT: mean 75.39, std 20.04, range [24.14, 97.19]

=== Feature glossary ===
Legend for the data blocks above and below:

— What the protein is —

The amino-acid sequence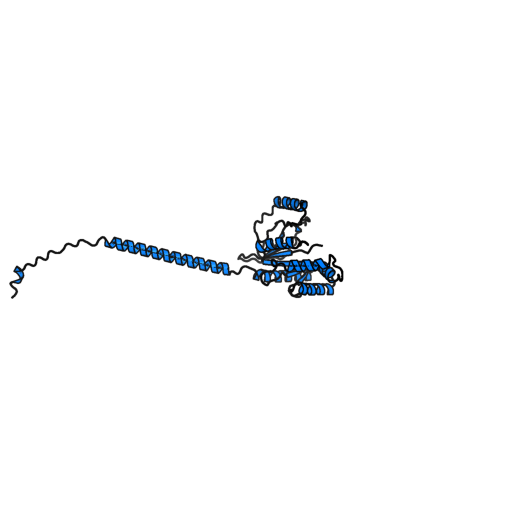 is the protein's primary structure: the linear order of residues from the N-terminus to the C-terminus, written in one-letter code. Everything else here — the 3D coordinates, the secondary structure, the domain annotations — is ultimately a consequence of this string.

Database cross-references. InterPro integrates a dozen domain/family signature databases into unified entries with residue-range hits. GO terms attach function/process/location labels with evidence codes. CATH codes position the fold in a four-level structural taxonomy. Organism is the NCBI-taxonomy species name.

— Where its atoms are —

The mmCIF block holds the 3D Cartesian coordinates of each backbone atom (N, Cα, C, O) in ångströms. mmCIF is the PDB's canonical archive format — a tagged-loop text representation of the atomic model.

The six renders are orthographic views along the three Cartesian axes in both directions. Representation (cartoon, sticks, or surface) and color scheme (sequence-rainbow or by-chain) vary across proteins so the training set covers all the common visualization conventions.

— Local backbone conformation —

Secondary structure is the local, repeating backbone conformation. DSSP classifies it into eight states by reading the hydrogen-bond network: three helix types (H, G, I), two β types (E, B), two non-regular types (T, S), and unstructured coil (-).

SS3 is a coarse helix/strand/coil call (letters a/b/c) made by the P-SEA algorithm from inter-Cα distances and dihedrals. It is less detailed than DSSP but needs only Cα positions.

Backbone dihedral angles. Every residue except chain termini has a φ (preceding-C → N → Cα → C) and a ψ (N → Cα → C → next-N). They are reported in degrees following the IUPAC sign convention. Secondary structure is essentially a statement about which (φ, ψ) basin each residue occupies.

— Global shape and packing —

The geometric summary reports three shape descriptors. Rg (radius of gyration) measures how spread out the Cα atoms are about their centre of mass; compact globular proteins have small Rg, elongated or unfolded ones large. Cα contacts (<8 Å, |i−j|>4) count long-range residue pairs in spatial proximity — high for tightly packed folds, near zero for rods or random coil. The bounding-box extents give the protein's footprint along x, y, z in Å.

Solvent accessibility: the surface area of each residue that a 1.4 Å water probe can touch, in Å². When only backbone atoms are present the absolute values are lower than full-atom SASA (side chains contribute most of the area) and are flagged as backbone-only.

Plot images: a contact map (which residues are close in 3D, as an N×N binary image), a Ramachandran scatter (backbone torsion angles, revealing secondary-structure composition at a glance), and — for AlphaFold structures — a PAE heatmap (pairwise prediction confidence).

— Structural neighborhood —

Foldseek's 3Di representation compresses backbone geometry into a per-residue letter drawn from a learned twenty-state alphabet. It captures the tertiary interaction pattern around each residue — which residues are packed against it in space, regardless of where they are in sequence.

Structural nearest neighbors (via Foldseek easy-search vs the PDB). Reported per hit: target PDB id, E-value, and alignment TM-score. A TM-score above ~0.5 is the conventional threshold for 'same fold'.

— Confidence and disorder —

pLDDT (predicted Local Distance Difference Test) is AlphaFold's per-residue confidence score, ranging from 0 to 100. Values above 90 indicate high confidence (typically well-packed cores); 70–90 is confident; 50–70 low confidence; below 50 usually means the region is disordered or the prediction is unreliable there. AlphaFold stores pLDDT in the mmCIF B-factor column.

For experimental (PDB) structures, the B-factor (temperature factor) quantifies the positional spread of each atom in the crystal — a combination of thermal vibration and static disorder — in units of Å². High B-factors mark flexible loops or poorly resolved regions; low B-factors mark the rigid, well-ordered core.

Predicted Aligned Error (PAE) is an AlphaFold confidence matrix: entry (i, j) is the expected error in the position of residue j, in ångströms, when the prediction is superimposed on the true structure at residue i. Low PAE within a block of residues means that block is internally rigid and well-predicted; high PAE between two blocks means their relative placement is uncertain even if each block individually is confident.